Protein AF-0000000070428640 (afdb_homodimer)

Radius of gyration: 20.12 Å; Cα contacts (8 Å, |Δi|>4): 434; chains: 2; bounding box: 49×55×56 Å

Nearest PDB structures (foldseek):
  8t35-assembly1_A  TM=9.770E-01  e=2.103E-19  Homo sapiens
  5cx3-assembly1_A  TM=9.874E-01  e=1.686E-18  Homo sapiens
  5wrd-assembly6_B  TM=9.781E-01  e=1.580E-18  Mus musculus
  5xac-assembly1_D  TM=9.820E-01  e=2.659E-18  Homo sapiens
  5dcn-assembly1_A  TM=9.468E-01  e=3.681E-18  Homo sapiens

Organism: Crassostrea virginica (NCBI:txid6565)

InterPro domains:
  IPR004241 Autophagy protein Atg8 ubiquitin-like [PF02991] (15-120)
  IPR004241 Autophagy protein Atg8 ubiquitin-like [PTHR10969] (4-121)
  IPR029071 Ubiquitin-like domain superfamily [SSF54236] (3-120)

pLDDT: mean 84.6, std 20.29, range [25.53, 98.12]

Foldseek 3Di:
DPQPDAPPRVDDLVVLLVVLVVCCVVCVQWAWAFEFADSLADPFDTAPDGIDIHGQAAFLLVVVVVVCVRSVDDPPWDKFKDKVNHDGDDRRHRVNVVQVVRADPSRYTYIYMHTPVSVPQLQLPPPDPPPSPRD/DPQPDAPPRVDDLVVLLVVLVVCCVVCVQWAWAFEFADSLADPFDTAPDGIDIHGQAAFLLVVVVVVCVRSVDDPPWDKFKDKPSHDGDDRRHRVNVVQVVRADPSRYTYIYMHTPVSVPQCQQPPPDPPPSPRD

Secondary structure (DSSP, 8-state):
------HHHHS-HHHHHHHHHHHHHH-TTEEEEEEEE-TT--SSPPPS-SEEEEETTSBHHHHHHHHHHHHT--TT--EEEEETTTEE--TTSBHHHHHHHH--TTSPEEEEEEEGGGGT--------SS-----/------HHHHS-HHHHHHHHHHHHHH-TTEEEEEEEE-TT--SSPPPS-SEEEEETTSBHHHHHHHHHHHHT--TT--EEEEETTTEE--TTSBHHHHHHHH--TTSPEEEEEEEGGGGT--------SS-----

Sequence (270 aa):
MEMQKSFKERRSLTQRVKDVESIRSQHSDKIPVIIERYSGEKHLPMLDKTKFLVPDNVNMSELVKIIRRRLQLHPSQAFYLMVNNRSMVSNTTPIAEVYQQEKDEDGFLYIVYASQETFGGHHLCRGHQDGQICLMEMQKSFKERRSLTQRVKDVESIRSQHSDKIPVIIERYSGEKHLPMLDKTKFLVPDNVNMSELVKIIRRRLQLHPSQAFYLMVNNRSMVSNTTPIAEVYQQEKDEDGFLYIVYASQETFGGHHLCRGHQDGQICL

Structure (mmCIF, N/CA/C/O backbone):
data_AF-0000000070428640-model_v1
#
loop_
_entity.id
_entity.type
_entity.pdbx_description
1 polymer 'Microtubule-associated proteins 1A/1B light chain 3A-like'
#
loop_
_atom_site.group_PDB
_atom_site.id
_atom_site.type_symbol
_atom_site.label_atom_id
_atom_site.label_alt_id
_atom_site.label_comp_id
_atom_site.label_asym_id
_atom_site.label_entity_id
_atom_site.label_seq_id
_atom_site.pdbx_PDB_ins_code
_atom_site.Cartn_x
_atom_site.Cartn_y
_atom_site.Cartn_z
_atom_site.occupancy
_atom_site.B_iso_or_equiv
_atom_site.auth_seq_id
_atom_site.auth_comp_id
_atom_site.auth_asym_id
_atom_site.auth_atom_id
_atom_site.pdbx_PDB_model_num
ATOM 1 N N . MET A 1 1 ? 25.766 9.555 -2.172 1 34.84 1 MET A N 1
ATOM 2 C CA . MET A 1 1 ? 24.547 10.258 -1.808 1 34.84 1 MET A CA 1
ATOM 3 C C . MET A 1 1 ? 23.953 9.703 -0.511 1 34.84 1 MET A C 1
ATOM 5 O O . MET A 1 1 ? 23.672 8.508 -0.416 1 34.84 1 MET A O 1
ATOM 9 N N . GLU A 1 2 ? 24.297 10.109 0.576 1 45.66 2 GLU A N 1
ATOM 10 C CA . GLU A 1 2 ? 24.125 9.656 1.952 1 45.66 2 GLU A CA 1
ATOM 11 C C . GLU A 1 2 ? 22.672 9.297 2.234 1 45.66 2 GLU A C 1
ATOM 13 O O . GLU A 1 2 ? 21.766 10.023 1.839 1 45.66 2 GLU A O 1
ATOM 18 N N . MET A 1 3 ? 22.297 8.148 2.146 1 53.19 3 MET A N 1
ATOM 19 C CA . MET A 1 3 ? 20.953 7.645 2.43 1 53.19 3 MET A CA 1
ATOM 20 C C . MET A 1 3 ? 20.328 8.398 3.602 1 53.19 3 MET A C 1
ATOM 22 O O . MET A 1 3 ? 20.875 8.391 4.707 1 53.19 3 MET A O 1
ATOM 26 N N . GLN A 1 4 ? 19.734 9.562 3.389 1 67.44 4 GLN A N 1
ATOM 27 C CA . GLN A 1 4 ? 19.141 10.359 4.457 1 67.44 4 GLN A CA 1
ATOM 28 C C . GLN A 1 4 ? 18.344 9.484 5.426 1 67.44 4 GLN A C 1
ATOM 30 O O . GLN A 1 4 ? 17.531 8.656 5 1 67.44 4 GLN A O 1
ATOM 35 N N . LYS A 1 5 ? 18.969 9.273 6.531 1 81.25 5 LYS A N 1
ATOM 36 C CA . LYS A 1 5 ? 18.344 8.539 7.629 1 81.25 5 LYS A CA 1
ATOM 37 C C . LYS A 1 5 ? 16.891 8.961 7.824 1 81.25 5 LYS A C 1
ATOM 39 O O . LYS A 1 5 ? 16.562 10.133 7.664 1 81.25 5 LYS A O 1
ATOM 44 N N . SER A 1 6 ? 16.016 7.977 8.07 1 91 6 SER A N 1
ATOM 45 C CA . SER A 1 6 ? 14.609 8.258 8.352 1 91 6 SER A CA 1
ATOM 46 C C . SER A 1 6 ? 14.445 9.023 9.656 1 91 6 SER A C 1
ATOM 48 O O . SER A 1 6 ? 15.398 9.141 10.438 1 91 6 SER A O 1
ATOM 50 N N . PHE A 1 7 ? 13.375 9.641 9.891 1 93.12 7 PHE A N 1
ATOM 51 C CA . PHE A 1 7 ? 13.047 10.367 11.109 1 93.12 7 PHE A CA 1
ATOM 52 C C . PHE A 1 7 ? 13.211 9.477 12.336 1 93.12 7 PHE A C 1
ATOM 54 O O . PHE A 1 7 ? 13.797 9.898 13.336 1 93.12 7 PHE A O 1
ATOM 61 N N . LYS A 1 8 ? 12.766 8.258 12.195 1 92.81 8 LYS A N 1
ATOM 62 C CA . LYS A 1 8 ? 12.836 7.328 13.312 1 92.81 8 LYS A CA 1
ATOM 63 C C . LYS A 1 8 ? 14.281 6.957 13.625 1 92.81 8 LYS A C 1
ATOM 65 O O . LYS A 1 8 ? 14.617 6.66 14.773 1 92.81 8 LYS A O 1
ATOM 70 N N . GLU A 1 9 ? 15.031 6.961 12.664 1 90.56 9 GLU A N 1
ATOM 71 C CA . GLU A 1 9 ? 16.422 6.598 12.859 1 90.56 9 GLU A CA 1
ATOM 72 C C . GLU A 1 9 ? 17.219 7.754 13.469 1 90.56 9 GLU A C 1
ATOM 74 O O . GLU A 1 9 ? 18.234 7.535 14.141 1 90.56 9 GLU A O 1
ATOM 79 N N . ARG A 1 10 ? 16.812 8.961 13.328 1 91.75 10 ARG A N 1
ATOM 80 C CA . ARG A 1 10 ? 17.562 10.141 13.758 1 91.75 10 ARG A CA 1
ATOM 81 C C . ARG A 1 10 ? 17.203 10.508 15.195 1 91.75 10 ARG A C 1
ATOM 83 O O . ARG A 1 10 ? 17.922 11.281 15.836 1 91.75 10 ARG A O 1
ATOM 90 N N . ARG A 1 11 ? 16.109 10.062 15.633 1 93 11 ARG A N 1
ATOM 91 C CA . ARG A 1 11 ? 15.625 10.445 16.953 1 93 11 ARG A CA 1
ATOM 92 C C . ARG A 1 11 ? 15.242 9.227 17.781 1 93 11 ARG A C 1
ATOM 94 O O . ARG A 1 11 ? 14.672 8.266 17.25 1 93 11 ARG A O 1
ATOM 101 N N . SER A 1 12 ? 15.57 9.297 19.078 1 95.38 12 SER A N 1
ATOM 102 C CA . SER A 1 12 ? 15.188 8.203 19.953 1 95.38 12 SER A CA 1
ATOM 103 C C . SER A 1 12 ? 13.68 8.188 20.203 1 95.38 12 SER A C 1
ATOM 105 O O . SER A 1 12 ? 13.016 9.211 20.047 1 95.38 12 SER A O 1
ATOM 107 N N . LEU A 1 13 ? 13.195 7.055 20.609 1 96.38 13 LEU A N 1
ATOM 108 C CA . LEU A 1 13 ? 11.781 6.922 20.938 1 96.38 13 LEU A CA 1
ATOM 109 C C . LEU A 1 13 ? 11.367 7.934 22 1 96.38 13 LEU A C 1
ATOM 111 O O . LEU A 1 13 ? 10.312 8.562 21.891 1 96.38 13 LEU A O 1
ATOM 115 N N . THR A 1 14 ? 12.219 7.996 23.031 1 96.69 14 THR A N 1
ATOM 116 C CA . THR A 1 14 ? 11.922 8.906 24.141 1 96.69 14 THR A CA 1
ATOM 117 C C . THR A 1 14 ? 11.773 10.336 23.641 1 96.69 14 THR A C 1
ATOM 119 O O . THR A 1 14 ? 10.844 11.047 24.031 1 96.69 14 THR A O 1
ATOM 122 N N . GLN A 1 15 ? 12.648 10.758 22.812 1 96.75 15 GLN A N 1
ATOM 123 C CA . GLN A 1 15 ? 12.594 12.109 22.25 1 96.75 15 GLN A CA 1
ATOM 124 C C . GLN A 1 15 ? 11.336 12.297 21.406 1 96.75 15 GLN A C 1
ATOM 126 O O . GLN A 1 15 ? 10.695 13.352 21.484 1 96.75 15 GLN A O 1
ATOM 131 N N . ARG A 1 16 ? 11.023 11.336 20.656 1 97.5 16 ARG A N 1
ATOM 132 C CA . ARG A 1 16 ? 9.859 11.43 19.781 1 97.5 16 ARG A CA 1
ATOM 133 C C . ARG A 1 16 ? 8.57 11.516 20.594 1 97.5 16 ARG A C 1
ATOM 135 O O . ARG A 1 16 ? 7.672 12.297 20.266 1 97.5 16 ARG A O 1
ATOM 142 N N . VAL A 1 17 ? 8.508 10.797 21.625 1 97.62 17 VAL A N 1
ATOM 143 C CA . VAL A 1 17 ? 7.336 10.812 22.5 1 97.62 17 VAL A CA 1
ATOM 144 C C . VAL A 1 17 ? 7.184 12.188 23.125 1 97.62 17 VAL A C 1
ATOM 146 O O . VAL A 1 17 ? 6.082 12.742 23.172 1 97.62 17 VAL A O 1
ATOM 149 N N . LYS A 1 18 ? 8.273 12.672 23.594 1 96.81 18 LYS A N 1
ATOM 150 C CA . LYS A 1 18 ? 8.258 13.992 24.203 1 96.81 18 LYS A CA 1
ATOM 151 C C . LYS A 1 18 ? 7.809 15.062 23.219 1 96.81 18 LYS A C 1
ATOM 153 O O . LYS A 1 18 ? 7.039 15.961 23.562 1 96.81 18 LYS A O 1
ATOM 158 N N . ASP A 1 19 ? 8.281 14.969 22 1 96.06 19 ASP A N 1
ATOM 159 C CA . ASP A 1 19 ? 7.902 15.914 20.953 1 96.06 19 ASP A CA 1
ATOM 160 C C . ASP A 1 19 ? 6.391 15.898 20.719 1 96.06 19 ASP A C 1
ATOM 162 O O . ASP A 1 19 ? 5.762 16.953 20.641 1 96.06 19 ASP A O 1
ATOM 166 N N . VAL A 1 20 ? 5.82 14.766 20.688 1 97.19 20 VAL A N 1
ATOM 167 C CA . VAL A 1 20 ? 4.391 14.625 20.422 1 97.19 20 VAL A CA 1
ATOM 168 C C . VAL A 1 20 ? 3.592 15.195 21.594 1 97.19 20 VAL A C 1
ATOM 170 O O . VAL A 1 20 ? 2.582 15.875 21.391 1 97.19 20 VAL A O 1
ATOM 173 N N . GLU A 1 21 ? 4.039 14.852 22.766 1 96.56 21 GLU A N 1
ATOM 174 C CA . GLU A 1 21 ? 3.361 15.383 23.953 1 96.56 21 GLU A CA 1
ATOM 175 C C . GLU A 1 21 ? 3.318 16.906 23.922 1 96.56 21 GLU A C 1
ATOM 177 O O . GLU A 1 21 ? 2.279 17.5 24.203 1 96.56 21 GLU A O 1
ATOM 182 N N . SER A 1 22 ? 4.418 17.422 23.625 1 96.5 22 SER A N 1
ATOM 183 C CA . SER A 1 22 ? 4.504 18.875 23.547 1 96.5 22 SER A CA 1
ATOM 184 C C . SER A 1 22 ? 3.582 19.406 22.453 1 96.5 22 SER A C 1
ATOM 186 O O . SER A 1 22 ? 2.861 20.391 22.672 1 96.5 22 SER A O 1
ATOM 188 N N . ILE A 1 23 ? 3.568 18.812 21.312 1 96.12 23 ILE A N 1
ATOM 189 C CA . ILE A 1 23 ? 2.766 19.234 20.172 1 96.12 23 ILE A CA 1
ATOM 190 C C . ILE A 1 23 ? 1.282 19.141 20.516 1 96.12 23 ILE A C 1
ATOM 192 O O . ILE A 1 23 ? 0.529 20.094 20.312 1 96.12 23 ILE A O 1
ATOM 196 N N . ARG A 1 24 ? 0.919 18.078 21.109 1 94.5 24 ARG A N 1
ATOM 197 C CA . ARG A 1 24 ? -0.49 17.828 21.391 1 94.5 24 ARG A CA 1
ATOM 198 C C . ARG A 1 24 ? -0.986 18.766 22.5 1 94.5 24 ARG A C 1
ATOM 200 O O . ARG A 1 24 ? -2.16 19.141 22.516 1 94.5 24 ARG A O 1
ATOM 207 N N . SER A 1 25 ? -0.122 19.125 23.406 1 95.69 25 SER A N 1
ATOM 208 C CA . SER A 1 25 ? -0.483 20.062 24.453 1 95.69 25 SER A CA 1
ATOM 209 C C . SER A 1 25 ? -0.763 21.453 23.891 1 95.69 25 SER A C 1
ATOM 211 O O . SER A 1 25 ? -1.666 22.156 24.359 1 95.69 25 SER A O 1
ATOM 213 N N . GLN A 1 26 ? -0.062 21.828 22.891 1 96.19 26 GLN A N 1
ATOM 214 C CA . GLN A 1 26 ? -0.174 23.156 22.297 1 96.19 26 GLN A CA 1
ATOM 215 C C . GLN A 1 26 ? -1.21 23.188 21.188 1 96.19 26 GLN A C 1
ATOM 217 O O . GLN A 1 26 ? -1.862 24.203 20.953 1 96.19 26 GLN A O 1
ATOM 222 N N . HIS A 1 27 ? -1.355 22.094 20.438 1 95.69 27 HIS A N 1
ATOM 223 C CA . HIS A 1 27 ? -2.227 21.984 19.281 1 95.69 27 HIS A CA 1
ATOM 224 C C . HIS A 1 27 ? -3.092 20.734 19.344 1 95.69 27 HIS A C 1
ATOM 226 O O . HIS A 1 27 ? -2.969 19.844 18.5 1 95.69 27 HIS A O 1
ATOM 232 N N . SER A 1 28 ? -4.062 20.797 20.234 1 92.88 28 SER A N 1
ATOM 233 C CA . SER A 1 28 ? -4.871 19.609 20.516 1 92.88 28 SER A CA 1
ATOM 234 C C . SER A 1 28 ? -5.773 19.266 19.344 1 92.88 28 SER A C 1
ATOM 236 O O . SER A 1 28 ? -6.281 18.156 19.234 1 92.88 28 SER A O 1
ATOM 238 N N . ASP A 1 29 ? -5.922 20.234 18.469 1 96 29 ASP A N 1
ATOM 239 C CA . ASP A 1 29 ? -6.793 20.031 17.328 1 96 29 ASP A CA 1
ATOM 240 C C . ASP A 1 29 ? -5.996 19.594 16.094 1 96 29 ASP A C 1
ATOM 242 O O . ASP A 1 29 ? -6.547 19.469 15 1 96 29 ASP A O 1
ATOM 246 N N . LYS A 1 30 ? -4.711 19.344 16.312 1 96.5 30 LYS A N 1
ATOM 247 C CA . LYS A 1 30 ? -3.865 18.984 15.18 1 96.5 30 LYS A CA 1
ATOM 248 C C . LYS A 1 30 ? -3.201 17.641 15.398 1 96.5 30 LYS A C 1
ATOM 250 O O . LYS A 1 30 ? -2.908 17.25 16.531 1 96.5 30 LYS A O 1
ATOM 255 N N . ILE A 1 31 ? -2.932 16.922 14.344 1 96.81 31 ILE A N 1
ATOM 256 C CA . ILE A 1 31 ? -2.271 15.625 14.344 1 96.81 31 ILE A CA 1
ATOM 257 C C . ILE A 1 31 ? -0.836 15.773 13.844 1 96.81 31 ILE A C 1
ATOM 259 O O . ILE A 1 31 ? -0.598 16.359 12.789 1 96.81 31 ILE A O 1
ATOM 263 N N . PRO A 1 32 ? 0.074 15.312 14.672 1 97.69 32 PRO A N 1
ATOM 264 C CA . PRO A 1 32 ? 1.462 15.32 14.203 1 97.69 32 PRO A CA 1
ATOM 265 C C . PRO A 1 32 ? 1.746 14.227 13.18 1 97.69 32 PRO A C 1
ATOM 267 O O . PRO A 1 32 ? 1.548 13.039 13.469 1 97.69 32 PRO A O 1
ATOM 270 N N . VAL A 1 33 ? 2.26 14.625 12.039 1 97.5 33 VAL A N 1
ATOM 271 C CA . VAL A 1 33 ? 2.488 13.695 10.938 1 97.5 33 VAL A CA 1
ATOM 272 C C . VAL A 1 33 ? 3.932 13.805 10.453 1 97.5 33 VAL A C 1
ATOM 274 O O . VAL A 1 33 ? 4.449 14.914 10.273 1 97.5 33 VAL A O 1
ATOM 277 N N . ILE A 1 34 ? 4.551 12.672 10.344 1 97.25 34 ILE A N 1
ATOM 278 C CA . ILE A 1 34 ? 5.859 12.602 9.703 1 97.25 34 ILE A CA 1
ATOM 279 C C . ILE A 1 34 ? 5.703 12.133 8.266 1 97.25 34 ILE A C 1
ATOM 281 O O . ILE A 1 34 ? 5.152 11.055 8.008 1 97.25 34 ILE A O 1
ATOM 285 N N . ILE A 1 35 ? 6.156 12.922 7.34 1 96.69 35 ILE A N 1
ATOM 286 C CA . ILE A 1 35 ? 6.066 12.586 5.926 1 96.69 35 ILE A CA 1
ATOM 287 C C . ILE A 1 35 ? 7.469 12.438 5.34 1 96.69 35 ILE A C 1
ATOM 289 O O . ILE A 1 35 ? 8.273 13.375 5.398 1 96.69 35 ILE A O 1
ATOM 293 N N . GLU A 1 36 ? 7.727 11.305 4.758 1 95.88 36 GLU A N 1
ATOM 294 C CA . GLU A 1 36 ? 9.031 11.031 4.172 1 95.88 36 GLU A CA 1
ATOM 295 C C . GLU A 1 36 ? 8.898 10.398 2.791 1 95.88 36 GLU A C 1
ATOM 297 O O . GLU A 1 36 ? 7.836 9.875 2.445 1 95.88 36 GLU A O 1
ATOM 302 N N . ARG A 1 37 ? 9.93 10.57 2.035 1 94.94 37 ARG A N 1
ATOM 303 C CA . ARG A 1 37 ? 9.992 9.914 0.731 1 94.94 37 ARG A CA 1
ATOM 304 C C . ARG A 1 37 ? 10.305 8.43 0.877 1 94.94 37 ARG A C 1
ATOM 306 O O . ARG A 1 37 ? 11.18 8.047 1.657 1 94.94 37 ARG A O 1
ATOM 313 N N . TYR A 1 38 ? 9.594 7.652 0.146 1 92.75 38 TYR A N 1
ATOM 314 C CA . TYR A 1 38 ? 9.891 6.223 0.132 1 92.75 38 TYR A CA 1
ATOM 315 C C . TYR A 1 38 ? 11.352 5.969 -0.216 1 92.75 38 TYR A C 1
ATOM 317 O O . TYR A 1 38 ? 11.898 6.605 -1.118 1 92.75 38 TYR A O 1
ATOM 325 N N . SER A 1 39 ? 12.039 5.074 0.565 1 89.56 39 SER A N 1
ATOM 326 C CA . SER A 1 39 ? 13.469 4.832 0.403 1 89.56 39 SER A CA 1
ATOM 327 C C . SER A 1 39 ? 13.805 4.434 -1.031 1 89.56 39 SER A C 1
ATOM 329 O O . SER A 1 39 ? 14.852 4.82 -1.562 1 89.56 39 SER A O 1
ATOM 331 N N . GLY A 1 40 ? 12.984 3.822 -1.826 1 85.81 40 GLY A N 1
ATOM 332 C CA . GLY A 1 40 ? 13.234 3.375 -3.188 1 85.81 40 GLY A CA 1
ATOM 333 C C . GLY A 1 40 ? 12.672 4.316 -4.238 1 85.81 40 GLY A C 1
ATOM 334 O O . GLY A 1 40 ? 12.727 4.023 -5.434 1 85.81 40 GLY A O 1
ATOM 335 N N . GLU A 1 41 ? 12.281 5.488 -3.803 1 90.25 41 GLU A N 1
ATOM 336 C CA . GLU A 1 41 ? 11.688 6.461 -4.715 1 90.25 41 GLU A CA 1
ATOM 337 C C . GLU A 1 41 ? 12.758 7.316 -5.383 1 90.25 41 GLU A C 1
ATOM 339 O O . GLU A 1 41 ? 13.617 7.887 -4.707 1 90.25 41 GLU A O 1
ATOM 344 N N . LYS A 1 42 ? 12.664 7.43 -6.762 1 88 42 LYS A N 1
ATOM 345 C CA . LYS A 1 42 ? 13.703 8.141 -7.492 1 88 42 LYS A CA 1
ATOM 346 C C . LYS A 1 42 ? 13.117 9.258 -8.352 1 88 42 LYS A C 1
ATOM 348 O O . LYS A 1 42 ? 13.844 10.117 -8.852 1 88 42 LYS A O 1
ATOM 353 N N . HIS A 1 43 ? 11.883 9.336 -8.484 1 87.5 43 HIS A N 1
ATOM 354 C CA . HIS A 1 43 ? 11.266 10.219 -9.469 1 87.5 43 HIS A CA 1
ATOM 355 C C . HIS A 1 43 ? 10.695 11.469 -8.805 1 87.5 43 HIS A C 1
ATOM 357 O O . HIS A 1 43 ? 10.617 12.531 -9.438 1 87.5 43 HIS A O 1
ATOM 363 N N . LEU A 1 44 ? 10.336 11.383 -7.562 1 91.81 44 LEU A N 1
ATOM 364 C CA . LEU A 1 44 ? 9.758 12.523 -6.863 1 91.81 44 LEU A CA 1
ATOM 365 C C . LEU A 1 44 ? 10.82 13.242 -6.039 1 91.81 44 LEU A C 1
ATOM 367 O O . LEU A 1 44 ? 11.719 12.609 -5.48 1 91.81 44 LEU A O 1
ATOM 371 N N . PRO A 1 45 ? 10.672 14.523 -5.965 1 93.38 45 PRO A N 1
ATOM 372 C CA . PRO A 1 45 ? 11.609 15.281 -5.133 1 93.38 45 PRO A CA 1
ATOM 373 C C . PRO A 1 45 ? 11.398 15.031 -3.641 1 93.38 45 PRO A C 1
ATOM 375 O O . PRO A 1 45 ? 10.438 14.383 -3.248 1 93.38 45 PRO A O 1
ATOM 378 N N . MET A 1 46 ? 12.344 15.523 -2.883 1 93.69 46 MET A N 1
ATOM 379 C CA . MET A 1 46 ? 12.242 15.453 -1.428 1 93.69 46 MET A CA 1
ATOM 380 C C . MET A 1 46 ? 11.508 16.672 -0.882 1 93.69 46 MET A C 1
ATOM 382 O O . MET A 1 46 ? 11.625 17.781 -1.428 1 93.69 46 MET A O 1
ATOM 386 N N . LEU A 1 47 ? 10.797 16.5 0.115 1 94.38 47 LEU A N 1
ATOM 387 C CA . LEU A 1 47 ? 10.172 17.609 0.814 1 94.38 47 LEU A CA 1
ATOM 388 C C . LEU A 1 47 ? 11.211 18.391 1.621 1 94.38 47 LEU A C 1
ATOM 390 O O . LEU A 1 47 ? 12.227 17.828 2.041 1 94.38 47 LEU A O 1
ATOM 394 N N . ASP A 1 48 ? 10.961 19.656 1.852 1 91.81 48 ASP A N 1
ATOM 395 C CA . ASP A 1 48 ? 11.875 20.5 2.607 1 91.81 48 ASP A CA 1
ATOM 396 C C . ASP A 1 48 ? 11.773 20.219 4.105 1 91.81 48 ASP A C 1
ATOM 398 O O . ASP A 1 48 ? 12.688 20.547 4.863 1 91.81 48 ASP A O 1
ATOM 402 N N . LYS A 1 49 ? 10.688 19.703 4.48 1 93.62 49 LYS A N 1
ATOM 403 C CA . LYS A 1 49 ? 10.484 19.344 5.879 1 93.62 49 LYS A CA 1
ATOM 404 C C . LYS A 1 49 ? 9.82 17.969 6 1 93.62 49 LYS A C 1
ATOM 406 O O . LYS A 1 49 ? 9.203 17.484 5.051 1 93.62 49 LYS A O 1
ATOM 411 N N . THR A 1 50 ? 9.961 17.406 7.203 1 94.25 50 THR A N 1
ATOM 412 C CA . THR A 1 50 ? 9.43 16.062 7.418 1 94.25 50 THR A CA 1
ATOM 413 C C . THR A 1 50 ? 8.258 16.094 8.398 1 94.25 50 THR A C 1
ATOM 415 O O . THR A 1 50 ? 7.406 15.211 8.383 1 94.25 50 THR A O 1
ATOM 418 N N . LYS A 1 51 ? 8.273 17.156 9.188 1 95.44 51 LYS A N 1
ATOM 419 C CA . LYS A 1 51 ? 7.254 17.234 10.234 1 95.44 51 LYS A CA 1
ATOM 420 C C . LYS A 1 51 ? 6.125 18.188 9.82 1 95.44 51 LYS A C 1
ATOM 422 O O . LYS A 1 51 ? 6.375 19.312 9.414 1 95.44 51 LYS A O 1
ATOM 427 N N . PHE A 1 52 ? 4.871 17.656 9.969 1 95.88 52 PHE A N 1
ATOM 428 C CA . PHE A 1 52 ? 3.693 18.438 9.625 1 95.88 52 PHE A CA 1
ATOM 429 C C . PHE A 1 52 ? 2.639 18.344 10.719 1 95.88 52 PHE A C 1
ATOM 431 O O . PHE A 1 52 ? 2.555 17.344 11.43 1 95.88 52 PHE A O 1
ATOM 438 N N . LEU A 1 53 ? 1.936 19.391 10.844 1 96.38 53 LEU A N 1
ATOM 439 C CA . LEU A 1 53 ? 0.737 19.422 11.672 1 96.38 53 LEU A CA 1
ATOM 440 C C . LEU A 1 53 ? -0.515 19.578 10.812 1 96.38 53 LEU A C 1
ATOM 442 O O . LEU A 1 53 ? -0.619 20.516 10.023 1 96.38 53 LEU A O 1
ATOM 446 N N . VAL A 1 54 ? -1.366 18.594 10.977 1 96.5 54 VAL A N 1
ATOM 447 C CA . VAL A 1 54 ? -2.572 18.594 10.156 1 96.5 54 VAL A CA 1
ATOM 448 C C . VAL A 1 54 ? -3.807 18.672 11.047 1 96.5 54 VAL A C 1
ATOM 450 O O . VAL A 1 54 ? -3.906 17.953 12.047 1 96.5 54 VAL A O 1
ATOM 453 N N . PRO A 1 55 ? -4.734 19.547 10.617 1 96.81 55 PRO A N 1
ATOM 454 C CA . PRO A 1 55 ? -5.973 19.578 11.398 1 96.81 55 PRO A CA 1
ATOM 455 C C . PRO A 1 55 ? -6.656 18.219 11.469 1 96.81 55 PRO A C 1
ATOM 457 O O . PRO A 1 55 ? -6.668 17.484 10.484 1 96.81 55 PRO A O 1
ATOM 460 N N . ASP A 1 56 ? -7.242 17.938 12.633 1 96 56 ASP A N 1
ATOM 461 C CA . ASP A 1 56 ? -7.793 16.609 12.844 1 96 56 ASP A CA 1
ATOM 462 C C . ASP A 1 56 ? -9.211 16.516 12.289 1 96 56 ASP A C 1
ATOM 464 O O . ASP A 1 56 ? -9.836 15.453 12.352 1 96 56 ASP A O 1
ATOM 468 N N . ASN A 1 57 ? -9.75 17.562 11.688 1 96.56 57 ASN A N 1
ATOM 469 C CA . ASN A 1 57 ? -11.117 17.562 11.18 1 96.56 57 ASN A CA 1
ATOM 470 C C . ASN A 1 57 ? -11.148 17.531 9.648 1 96.56 57 ASN A C 1
ATOM 472 O O . ASN A 1 57 ? -12.164 17.891 9.039 1 96.56 57 ASN A O 1
ATOM 476 N N . VAL A 1 58 ? -10.094 17.094 8.977 1 96.44 58 VAL A N 1
ATOM 477 C CA . VAL A 1 58 ? -10 17.047 7.52 1 96.44 58 VAL A CA 1
ATOM 478 C C . VAL A 1 58 ? -9.859 15.609 7.051 1 96.44 58 VAL A C 1
ATOM 480 O O . VAL A 1 58 ? -9.664 14.703 7.863 1 96.44 58 VAL A O 1
ATOM 483 N N . ASN A 1 59 ? -10.016 15.375 5.754 1 95.94 59 ASN A N 1
ATOM 484 C CA . ASN A 1 59 ? -9.766 14.078 5.141 1 95.94 59 ASN A CA 1
ATOM 485 C C . ASN A 1 59 ? -8.32 13.953 4.668 1 95.94 59 ASN A C 1
ATOM 487 O O . ASN A 1 59 ? -7.594 14.938 4.617 1 95.94 59 ASN A O 1
ATOM 491 N N . MET A 1 60 ? -8.016 12.734 4.348 1 94.94 60 MET A N 1
ATOM 492 C CA . MET A 1 60 ? -6.691 12.461 3.795 1 94.94 60 MET A CA 1
ATOM 493 C C . MET A 1 60 ? -6.441 13.289 2.541 1 94.94 60 MET A C 1
ATOM 495 O O . MET A 1 60 ? -5.293 13.594 2.207 1 94.94 60 MET A O 1
ATOM 499 N N . SER A 1 61 ? -7.461 13.727 1.911 1 92.31 61 SER A N 1
ATOM 500 C CA . SER A 1 61 ? -7.336 14.508 0.684 1 92.31 61 SER A CA 1
ATOM 501 C C . SER A 1 61 ? -6.617 15.828 0.938 1 92.31 61 SER A C 1
ATOM 503 O O . SER A 1 61 ? -5.918 16.344 0.059 1 92.31 61 SER A O 1
ATOM 505 N N . GLU A 1 62 ? -6.797 16.266 2.139 1 93 62 GLU A N 1
ATOM 506 C CA . GLU A 1 62 ? -6.109 17.516 2.49 1 93 62 GLU A CA 1
ATOM 507 C C . GLU A 1 62 ? -4.598 17.297 2.572 1 93 62 GLU A C 1
ATOM 509 O O . GLU A 1 62 ? -3.822 18.141 2.119 1 93 62 GLU A O 1
ATOM 514 N N . LEU A 1 63 ? -4.234 16.203 3.141 1 93.44 63 LEU A N 1
ATOM 515 C CA . LEU A 1 63 ? -2.816 15.883 3.211 1 93.44 63 LEU A CA 1
ATOM 516 C C . LEU A 1 63 ? -2.229 15.703 1.814 1 93.44 63 LEU A C 1
ATOM 518 O O . LEU A 1 63 ? -1.12 16.156 1.538 1 93.44 63 LEU A O 1
ATOM 522 N N . VAL A 1 64 ? -2.949 15.086 0.999 1 92.38 64 VAL A N 1
ATOM 523 C CA . VAL A 1 64 ? -2.537 14.891 -0.388 1 92.38 64 VAL A CA 1
ATOM 524 C C . VAL A 1 64 ? -2.289 16.25 -1.045 1 92.38 64 VAL A C 1
ATOM 526 O O . VAL A 1 64 ? -1.274 16.438 -1.717 1 92.38 64 VAL A O 1
ATOM 529 N N . LYS A 1 65 ? -3.18 17.188 -0.834 1 91.31 65 LYS A N 1
ATOM 530 C CA . LYS A 1 65 ? -3.045 18.531 -1.39 1 91.31 65 LYS A CA 1
ATOM 531 C C . LYS A 1 65 ? -1.775 19.219 -0.883 1 91.31 65 LYS A C 1
ATOM 533 O O . LYS A 1 65 ? -1.04 19.828 -1.66 1 91.31 65 LYS A O 1
ATOM 538 N N . ILE A 1 66 ? -1.562 19.094 0.365 1 91.88 66 ILE A N 1
ATOM 539 C CA . ILE A 1 66 ? -0.393 19.703 0.993 1 91.88 66 ILE A CA 1
ATOM 540 C C . ILE A 1 66 ? 0.881 19.141 0.373 1 91.88 66 ILE A C 1
ATOM 542 O O . ILE A 1 66 ? 1.775 19.891 -0.025 1 91.88 66 ILE A O 1
ATOM 546 N N . ILE A 1 67 ? 0.956 17.875 0.265 1 93.69 67 ILE A N 1
ATOM 547 C CA . ILE A 1 67 ? 2.152 17.203 -0.243 1 93.69 67 ILE A CA 1
ATOM 548 C C . ILE A 1 67 ? 2.334 17.531 -1.724 1 93.69 67 ILE A C 1
ATOM 550 O O . ILE A 1 67 ? 3.441 17.844 -2.166 1 93.69 67 ILE A O 1
ATOM 554 N N . ARG A 1 68 ? 1.297 17.469 -2.398 1 91.06 68 ARG A N 1
ATOM 555 C CA . ARG A 1 68 ? 1.366 17.781 -3.824 1 91.06 68 ARG A CA 1
ATOM 556 C C . ARG A 1 68 ? 1.879 19.188 -4.059 1 91.06 68 ARG A C 1
ATOM 558 O O . ARG A 1 68 ? 2.723 19.422 -4.93 1 91.06 68 ARG A O 1
ATOM 565 N N . ARG A 1 69 ? 1.331 20.109 -3.32 1 91.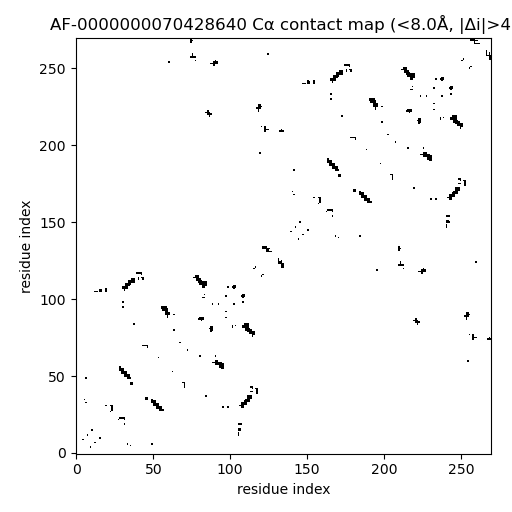12 69 ARG A N 1
ATOM 566 C CA . ARG A 1 69 ? 1.741 21.5 -3.439 1 91.12 69 ARG A CA 1
ATOM 567 C C . ARG A 1 69 ? 3.217 21.672 -3.092 1 91.12 69 ARG A C 1
ATOM 569 O O . ARG A 1 69 ? 3.959 22.328 -3.82 1 91.12 69 ARG A O 1
ATOM 576 N N . ARG A 1 70 ? 3.617 21.062 -2.137 1 92 70 ARG A N 1
ATOM 577 C CA . ARG A 1 70 ? 5 21.188 -1.688 1 92 70 ARG A CA 1
ATOM 578 C C . ARG A 1 70 ? 5.961 20.547 -2.682 1 92 70 ARG A C 1
ATOM 580 O O . ARG A 1 70 ? 7.078 21.031 -2.873 1 92 70 ARG A O 1
ATOM 587 N N . LEU A 1 71 ? 5.535 19.5 -3.266 1 93.31 71 LEU A N 1
ATOM 588 C CA . LEU A 1 71 ? 6.355 18.781 -4.238 1 93.31 71 LEU A CA 1
ATOM 589 C C . LEU A 1 71 ? 6.293 19.469 -5.602 1 93.31 71 LEU A C 1
ATOM 591 O O . LEU A 1 71 ? 7.07 19.125 -6.5 1 93.31 71 LEU A O 1
ATOM 595 N N . GLN A 1 72 ? 5.375 20.344 -5.715 1 91.75 72 GLN A N 1
ATOM 596 C CA . GLN A 1 72 ? 5.199 21.047 -6.98 1 91.75 72 GLN A CA 1
ATOM 597 C C . GLN A 1 72 ? 5.004 20.062 -8.133 1 91.75 72 GLN A C 1
ATOM 599 O O . GLN A 1 72 ? 5.691 20.141 -9.148 1 91.75 72 GLN A O 1
ATOM 604 N N . LEU A 1 73 ? 4.145 19.172 -7.941 1 86.19 73 LEU A N 1
ATOM 605 C CA . LEU A 1 73 ? 3.934 18.109 -8.922 1 86.19 73 LEU A CA 1
ATOM 606 C C . LEU A 1 73 ? 3.023 18.594 -10.047 1 86.19 73 LEU A C 1
ATOM 608 O O . LEU A 1 73 ? 2.068 19.328 -9.812 1 86.19 73 LEU A O 1
ATOM 612 N N . HIS A 1 74 ? 3.387 18.094 -11.172 1 83.5 74 HIS A N 1
ATOM 613 C CA . HIS A 1 74 ? 2.473 18.266 -12.289 1 83.5 74 HIS A CA 1
ATOM 614 C C . HIS A 1 74 ? 1.187 17.469 -12.086 1 83.5 74 HIS A C 1
ATOM 616 O O . HIS A 1 74 ? 1.208 16.391 -11.484 1 83.5 74 HIS A O 1
ATOM 622 N N . PRO A 1 75 ? 0.114 18.031 -12.641 1 77.31 75 PRO A N 1
ATOM 623 C CA . PRO A 1 75 ? -1.167 17.344 -12.469 1 77.31 75 PRO A CA 1
ATOM 624 C C . PRO A 1 75 ? -1.14 15.906 -12.992 1 77.31 75 PRO A C 1
ATOM 626 O O . PRO A 1 75 ? -1.884 15.055 -12.508 1 77.31 75 PRO A O 1
ATOM 629 N N . SER A 1 76 ? -0.25 15.578 -13.891 1 72.5 76 SER A N 1
ATOM 630 C CA . SER A 1 76 ? -0.199 14.25 -14.484 1 72.5 76 SER A CA 1
ATOM 631 C C . SER A 1 76 ? 0.647 13.297 -13.648 1 72.5 76 SER A C 1
ATOM 633 O O . SER A 1 76 ? 0.637 12.086 -13.867 1 72.5 76 SER A O 1
ATOM 635 N N . GLN A 1 77 ? 1.346 13.859 -12.742 1 77.19 77 GLN A N 1
ATOM 636 C CA . GLN A 1 77 ? 2.182 13.016 -11.898 1 77.19 77 GLN A CA 1
ATOM 637 C C . GLN A 1 77 ? 1.373 12.406 -10.758 1 77.19 77 GLN A C 1
ATOM 639 O O . GLN A 1 77 ? 0.678 13.125 -10.031 1 77.19 77 GLN A O 1
ATOM 644 N N . ALA A 1 78 ? 1.465 11.094 -10.734 1 76.81 78 ALA A N 1
ATOM 645 C CA . ALA A 1 78 ? 0.754 10.367 -9.68 1 76.81 78 ALA A CA 1
ATOM 646 C C . ALA A 1 78 ? 1.712 9.914 -8.586 1 76.81 78 ALA A C 1
ATOM 648 O O . ALA A 1 78 ? 2.854 9.539 -8.867 1 76.81 78 ALA A O 1
ATOM 649 N N . PHE A 1 79 ? 1.229 10.031 -7.387 1 86.25 79 PHE A N 1
ATOM 650 C CA . PHE A 1 79 ? 2.004 9.508 -6.27 1 86.25 79 PHE A CA 1
ATOM 651 C C . PHE A 1 79 ? 1.095 8.82 -5.258 1 86.25 79 PHE A C 1
ATOM 653 O O . PHE A 1 79 ? -0.128 8.969 -5.312 1 86.25 79 PHE A O 1
ATOM 660 N N . TYR A 1 80 ? 1.739 8.133 -4.363 1 85.69 80 TYR A N 1
ATOM 661 C CA . TYR A 1 80 ? 1.045 7.34 -3.354 1 85.69 80 TYR A CA 1
ATOM 662 C C . TYR A 1 80 ? 1.497 7.73 -1.951 1 85.69 80 TYR A C 1
ATOM 664 O O . TYR A 1 80 ? 2.648 8.125 -1.75 1 85.69 80 TYR A O 1
ATOM 672 N N . LEU A 1 81 ? 0.438 7.582 -1.141 1 91 81 LEU A N 1
ATOM 673 C CA . LEU A 1 81 ? 0.748 7.699 0.28 1 91 81 LEU A CA 1
ATOM 674 C C . LEU A 1 81 ? 0.585 6.355 0.983 1 91 81 LEU A C 1
ATOM 676 O O . LEU A 1 81 ? -0.42 5.668 0.792 1 91 81 LEU A O 1
ATOM 680 N N . MET A 1 82 ? 1.609 5.98 1.705 1 92.94 82 MET A N 1
ATOM 681 C CA . MET A 1 82 ? 1.562 4.766 2.51 1 92.94 82 MET A CA 1
ATOM 682 C C . MET A 1 82 ? 1.675 5.09 3.996 1 92.94 82 MET A C 1
ATOM 684 O O . MET A 1 82 ? 2.643 5.719 4.426 1 92.94 82 MET A O 1
ATOM 688 N N . VAL A 1 83 ? 0.704 4.582 4.707 1 94.81 83 VAL A N 1
ATOM 689 C CA . VAL A 1 83 ? 0.719 4.781 6.152 1 94.81 83 VAL A CA 1
ATOM 690 C C . VAL A 1 83 ? 1.602 3.727 6.812 1 94.81 83 VAL A C 1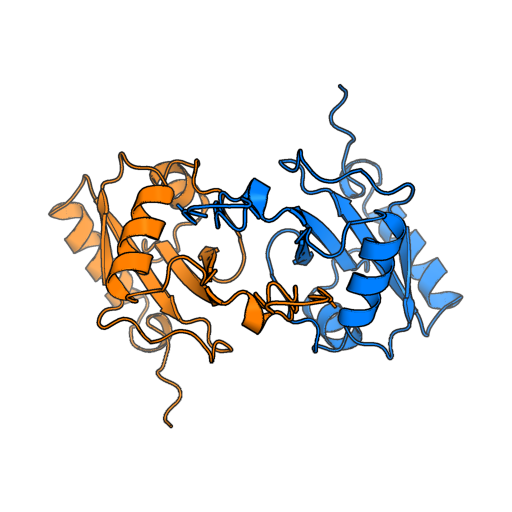
ATOM 692 O O . VAL A 1 83 ? 1.455 2.531 6.547 1 94.81 83 VAL A O 1
ATOM 695 N N . ASN A 1 84 ? 2.553 4.16 7.66 1 91.81 84 ASN A N 1
ATOM 696 C CA . ASN A 1 84 ? 3.512 3.287 8.328 1 91.81 84 ASN A CA 1
ATOM 697 C C . ASN A 1 84 ? 4.277 2.424 7.332 1 91.81 84 ASN A C 1
ATOM 699 O O . ASN A 1 84 ? 4.559 1.254 7.605 1 91.81 84 ASN A O 1
ATOM 703 N N . ASN A 1 85 ? 4.48 2.883 6.207 1 87.62 85 ASN A N 1
ATOM 704 C CA . ASN A 1 85 ? 5.23 2.219 5.145 1 87.62 85 ASN A CA 1
ATOM 705 C C . ASN A 1 85 ? 4.523 0.952 4.668 1 87.62 85 ASN A C 1
ATOM 707 O O . ASN A 1 85 ? 5.16 0.053 4.113 1 87.62 85 ASN A O 1
ATOM 711 N N . ARG A 1 86 ? 3.254 0.811 4.934 1 85.56 86 ARG A N 1
ATOM 712 C CA . ARG A 1 86 ? 2.617 -0.473 4.66 1 85.56 86 ARG A CA 1
ATOM 713 C C . ARG A 1 86 ? 1.228 -0.28 4.062 1 85.56 86 ARG A C 1
ATOM 715 O O . ARG A 1 86 ? 0.908 -0.861 3.023 1 85.56 86 ARG A O 1
ATOM 722 N N . SER A 1 87 ? 0.456 0.591 4.559 1 88.06 87 SER A N 1
ATOM 723 C CA . SER A 1 87 ? -0.973 0.621 4.266 1 88.06 87 SER A CA 1
ATOM 724 C C . SER A 1 87 ? -1.336 1.824 3.404 1 88.06 87 SER A C 1
ATOM 726 O O . SER A 1 87 ? -0.895 2.943 3.672 1 88.06 87 SER A O 1
ATOM 728 N N . MET A 1 88 ? -2.088 1.413 2.414 1 87.69 88 MET A N 1
ATOM 729 C CA . MET A 1 88 ? -2.695 2.504 1.656 1 87.69 88 MET A CA 1
ATOM 730 C C . MET A 1 88 ? -4.039 2.904 2.26 1 87.69 88 MET A C 1
ATOM 732 O O . MET A 1 88 ? -4.715 2.082 2.877 1 87.69 88 MET A O 1
ATOM 736 N N . VAL A 1 89 ? -4.32 4.215 2.092 1 88.62 89 VAL A N 1
ATOM 737 C CA . VAL A 1 89 ? -5.578 4.711 2.637 1 88.62 89 VAL A CA 1
ATOM 738 C C . VAL A 1 89 ? -6.277 5.594 1.604 1 88.62 89 VAL A C 1
ATOM 740 O O . VAL A 1 89 ? -5.621 6.332 0.864 1 88.62 89 VAL A O 1
ATOM 743 N N . SER A 1 90 ? -7.574 5.492 1.646 1 89.38 90 SER A N 1
ATOM 744 C CA . SER A 1 90 ? -8.367 6.309 0.732 1 89.38 90 SER A CA 1
ATOM 745 C C . SER A 1 90 ? -8.258 7.789 1.081 1 89.38 90 SER A C 1
ATOM 747 O O . SER A 1 90 ? -8.172 8.148 2.256 1 89.38 90 SER A O 1
ATOM 749 N N . ASN A 1 91 ? -8.43 8.648 0.027 1 89.81 91 ASN A N 1
ATOM 750 C CA . ASN A 1 91 ? -8.398 10.094 0.224 1 89.81 91 ASN A CA 1
ATOM 751 C C . ASN A 1 91 ? -9.648 10.594 0.94 1 89.81 91 ASN A C 1
ATOM 753 O O . ASN A 1 91 ? -9.672 11.703 1.465 1 89.81 91 ASN A O 1
ATOM 757 N N . THR A 1 92 ? -10.68 9.734 0.938 1 89.69 92 THR A N 1
ATOM 758 C CA . THR A 1 92 ? -11.938 10.156 1.531 1 89.69 92 THR A CA 1
ATOM 759 C C . THR A 1 92 ? -11.992 9.781 3.01 1 89.69 92 THR A C 1
ATOM 761 O O . THR A 1 92 ? -12.945 10.133 3.711 1 89.69 92 THR A O 1
ATOM 764 N N . THR A 1 93 ? -11.031 9.141 3.455 1 93.12 93 THR A N 1
ATOM 765 C CA . THR A 1 93 ? -10.992 8.742 4.859 1 93.12 93 THR A CA 1
ATOM 766 C C . THR A 1 93 ? -10.562 9.914 5.738 1 93.12 93 THR A C 1
ATOM 768 O O . THR A 1 93 ? -9.586 10.602 5.438 1 93.12 93 THR A O 1
ATOM 771 N N . PRO A 1 94 ? -11.336 10.125 6.816 1 96.94 94 PRO A N 1
ATOM 772 C CA . PRO A 1 94 ? -10.883 11.141 7.766 1 96.94 94 PRO A CA 1
ATOM 773 C C . PRO A 1 94 ? -9.5 10.836 8.344 1 96.94 94 PRO A C 1
ATOM 775 O O . PRO A 1 94 ? -9.234 9.703 8.75 1 96.94 94 PRO A O 1
ATOM 778 N N . ILE A 1 95 ? -8.711 11.859 8.453 1 96.81 95 ILE A N 1
ATOM 779 C CA . ILE A 1 95 ? -7.34 11.656 8.914 1 96.81 95 ILE A CA 1
ATOM 780 C C . ILE A 1 95 ? -7.352 11.242 10.391 1 96.81 95 ILE A C 1
ATOM 782 O O . ILE A 1 95 ? -6.492 10.477 10.828 1 96.81 95 ILE A O 1
ATOM 786 N N . ALA A 1 96 ? -8.32 11.711 11.0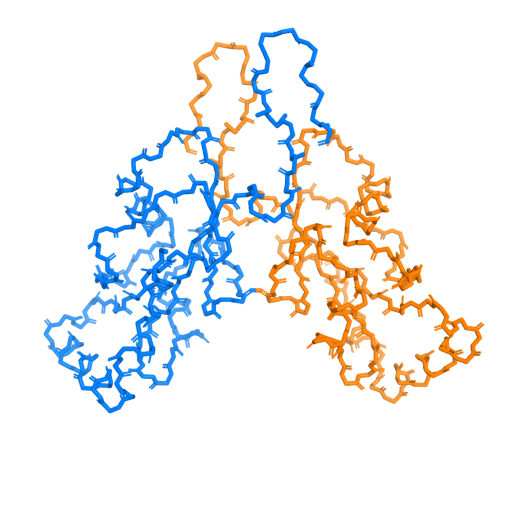78 1 97.44 96 ALA A N 1
ATOM 787 C CA . ALA A 1 96 ? -8.453 11.352 12.492 1 97.44 96 ALA A CA 1
ATOM 788 C C . ALA A 1 96 ? -8.641 9.844 12.648 1 97.44 96 ALA A C 1
ATOM 790 O O . ALA A 1 96 ? -8.094 9.234 13.57 1 97.44 96 ALA A O 1
ATOM 791 N N . GLU A 1 97 ? -9.367 9.297 11.781 1 97.31 97 GLU A N 1
ATOM 792 C CA . GLU A 1 97 ? -9.578 7.852 11.797 1 97.31 97 GLU A CA 1
ATOM 793 C C . GLU A 1 97 ? -8.289 7.102 11.484 1 97.31 97 GLU A C 1
ATOM 795 O O . GLU A 1 97 ? -7.961 6.117 12.156 1 97.31 97 GLU A O 1
ATOM 800 N N . VAL A 1 98 ? -7.602 7.566 10.516 1 96.75 98 VAL A N 1
ATOM 801 C CA . VAL A 1 98 ? -6.32 6.957 10.164 1 96.75 98 VAL A CA 1
ATOM 802 C C . VAL A 1 98 ? -5.367 7.039 11.359 1 96.75 98 VAL A C 1
ATOM 804 O O . VAL A 1 98 ? -4.684 6.066 11.688 1 96.75 98 VAL A O 1
ATOM 807 N N . TYR A 1 99 ? -5.375 8.188 12.023 1 97.5 99 TYR A N 1
ATOM 808 C CA . TYR A 1 99 ? -4.504 8.398 13.172 1 97.5 99 TYR A CA 1
ATOM 809 C C . TYR A 1 99 ? -4.836 7.426 14.297 1 97.5 99 TYR A C 1
ATOM 811 O O . TYR A 1 99 ? -3.938 6.824 14.883 1 97.5 99 TYR A O 1
ATOM 819 N N . GLN A 1 100 ? -6.07 7.277 14.57 1 96.62 100 GLN A N 1
ATOM 820 C CA . GLN A 1 100 ? -6.5 6.391 15.648 1 96.62 100 GLN A CA 1
ATOM 821 C C . GLN A 1 100 ? -6.109 4.945 15.359 1 96.62 100 GLN A C 1
ATOM 823 O O . GLN A 1 100 ? -5.691 4.219 16.266 1 96.62 100 GLN A O 1
ATOM 828 N N . GLN A 1 101 ? -6.145 4.609 14.164 1 95.31 101 GLN A N 1
ATOM 829 C CA . GLN A 1 101 ? -5.93 3.219 13.781 1 95.31 101 GLN A CA 1
ATOM 830 C C . GLN A 1 101 ? -4.445 2.93 13.57 1 95.31 101 GLN A C 1
ATOM 832 O O . GLN A 1 101 ? -3.984 1.812 13.82 1 95.31 101 GLN A O 1
ATOM 837 N N . GLU A 1 102 ? -3.701 4.004 13.148 1 95.38 102 GLU A N 1
ATOM 838 C CA . GLU A 1 102 ? -2.381 3.691 12.602 1 95.38 102 GLU A CA 1
ATOM 839 C C . GLU A 1 102 ? -1.287 4.449 13.352 1 95.38 102 GLU A C 1
ATOM 841 O O . GLU A 1 102 ? -0.099 4.266 13.078 1 95.38 102 GLU A O 1
ATOM 846 N N . LYS A 1 103 ? -1.604 5.316 14.234 1 96.38 103 LYS A N 1
ATOM 847 C CA . LYS A 1 103 ? -0.562 6.086 14.914 1 96.38 103 LYS A CA 1
ATOM 848 C C . LYS A 1 103 ? 0.497 5.168 15.516 1 96.38 103 LYS A C 1
ATOM 850 O O . LYS A 1 103 ? 0.18 4.078 15.992 1 96.38 103 LYS A O 1
ATOM 855 N N . ASP A 1 104 ? 1.715 5.641 15.484 1 97.19 104 ASP A N 1
ATOM 856 C CA . ASP A 1 104 ? 2.832 4.887 16.047 1 97.19 104 ASP A CA 1
ATOM 857 C C . ASP A 1 104 ? 2.832 4.953 17.562 1 97.19 104 ASP A C 1
ATOM 859 O O . ASP A 1 104 ? 2.064 5.715 18.156 1 97.19 104 ASP A O 1
ATOM 863 N N . GLU A 1 105 ? 3.676 4.102 18.188 1 95.94 105 GLU A N 1
ATOM 864 C CA . GLU A 1 105 ? 3.797 4.105 19.656 1 95.94 105 GLU A CA 1
ATOM 865 C C . GLU A 1 105 ? 4.297 5.453 20.156 1 95.94 105 GLU A C 1
ATOM 867 O O . GLU A 1 105 ? 3.994 5.848 21.281 1 95.94 105 GLU A O 1
ATOM 872 N N . ASP A 1 106 ? 5.059 6.117 19.312 1 97.31 106 ASP A N 1
ATOM 873 C CA . ASP A 1 106 ? 5.578 7.414 19.734 1 97.31 106 ASP A CA 1
ATOM 874 C C . ASP A 1 106 ? 4.512 8.5 19.609 1 97.31 106 ASP A C 1
ATOM 876 O O . ASP A 1 106 ? 4.691 9.609 20.109 1 97.31 106 ASP A O 1
ATOM 880 N N . GLY A 1 107 ? 3.484 8.219 18.938 1 97.19 107 GLY A N 1
ATOM 881 C CA . GLY A 1 107 ? 2.377 9.148 18.812 1 97.19 107 GLY A CA 1
ATOM 882 C C . GLY A 1 107 ? 2.318 9.844 17.469 1 97.19 107 GLY A C 1
ATOM 883 O O . GLY A 1 107 ? 1.34 10.523 17.156 1 97.19 107 GLY A O 1
ATOM 884 N N . PHE A 1 108 ? 3.326 9.742 16.641 1 98.12 108 PHE A N 1
ATOM 885 C CA . PHE A 1 108 ? 3.316 10.32 15.305 1 98.12 108 PHE A CA 1
ATOM 886 C C . PHE A 1 108 ? 2.529 9.438 14.344 1 98.12 108 PHE A C 1
ATOM 888 O O . PHE A 1 108 ? 2.432 8.227 14.539 1 98.12 108 PHE A O 1
ATOM 895 N N . LEU A 1 109 ? 1.917 10.023 13.422 1 97.62 109 LEU A N 1
ATOM 896 C CA . LEU A 1 109 ? 1.473 9.312 12.227 1 97.62 109 LEU A CA 1
ATOM 897 C C . LEU A 1 109 ? 2.545 9.352 11.141 1 97.62 109 LEU A C 1
ATOM 899 O O . LEU A 1 109 ? 2.967 10.43 10.711 1 97.62 109 LEU A O 1
ATOM 903 N N . TYR A 1 110 ? 2.971 8.188 10.703 1 97.56 110 TYR A N 1
ATOM 904 C CA . TYR A 1 110 ? 4.035 8.109 9.711 1 97.56 110 TYR A CA 1
ATOM 905 C C . TYR A 1 110 ? 3.469 7.832 8.328 1 97.56 110 TYR A C 1
ATOM 907 O O . TYR A 1 110 ? 2.766 6.84 8.117 1 97.56 110 TYR A O 1
ATOM 915 N N . ILE A 1 111 ? 3.865 8.727 7.402 1 96.62 111 ILE A N 1
ATOM 916 C CA . ILE A 1 111 ? 3.436 8.586 6.016 1 96.62 111 ILE A CA 1
ATOM 917 C C . ILE A 1 111 ? 4.648 8.641 5.09 1 96.62 111 ILE A C 1
ATOM 919 O O . ILE A 1 111 ? 5.543 9.469 5.273 1 96.62 111 ILE A O 1
ATOM 923 N N . VAL A 1 112 ? 4.637 7.711 4.168 1 95.44 112 VAL A N 1
ATOM 924 C CA . VAL A 1 112 ? 5.652 7.691 3.121 1 95.44 112 VAL A CA 1
ATOM 925 C C . VAL A 1 112 ? 4.996 7.914 1.76 1 95.44 112 VAL A C 1
ATOM 927 O O . VAL A 1 112 ? 3.924 7.371 1.484 1 95.44 112 VAL A O 1
ATOM 930 N N . TYR A 1 113 ? 5.645 8.734 0.946 1 93.25 113 TYR A N 1
ATOM 931 C CA . TYR A 1 113 ? 5.113 8.961 -0.392 1 93.25 113 TYR A CA 1
ATOM 932 C C . TYR A 1 113 ? 6.031 8.359 -1.452 1 93.25 113 TYR A C 1
ATOM 934 O O . TYR A 1 113 ? 7.25 8.312 -1.272 1 93.25 113 TYR A O 1
ATOM 942 N N . ALA A 1 114 ? 5.441 7.887 -2.521 1 90.69 114 ALA A N 1
ATOM 943 C CA . ALA A 1 114 ? 6.16 7.297 -3.648 1 90.69 114 ALA A CA 1
ATOM 944 C C . ALA A 1 114 ? 5.414 7.535 -4.957 1 90.69 114 ALA A C 1
ATOM 946 O O . ALA A 1 114 ? 4.188 7.672 -4.965 1 90.69 114 ALA A O 1
ATOM 947 N N . SER A 1 115 ? 6.246 7.594 -6.031 1 87.62 115 SER A N 1
ATOM 948 C CA . SER A 1 115 ? 5.637 7.676 -7.355 1 87.62 115 SER A CA 1
ATOM 949 C C . SER A 1 115 ? 5.117 6.316 -7.812 1 87.62 115 SER A C 1
ATOM 951 O O . SER A 1 115 ? 5.625 5.277 -7.383 1 87.62 115 SER A O 1
ATOM 953 N N . GLN A 1 116 ? 4.141 6.41 -8.594 1 78.38 116 GLN A N 1
ATOM 954 C CA . GLN A 1 116 ? 3.65 5.188 -9.227 1 78.38 116 GLN A CA 1
ATOM 955 C C . GLN A 1 116 ? 4.777 4.445 -9.945 1 78.38 116 GLN A C 1
ATOM 957 O O . GLN A 1 116 ? 4.809 3.215 -9.953 1 78.38 116 GLN A O 1
ATOM 962 N N . GLU A 1 117 ? 5.645 5.102 -10.5 1 80.12 117 GLU A N 1
ATOM 963 C CA . GLU A 1 117 ? 6.758 4.551 -11.258 1 80.12 117 GLU A CA 1
ATOM 964 C C . GLU A 1 117 ? 7.656 3.688 -10.375 1 80.12 117 GLU A C 1
ATOM 966 O O . GLU A 1 117 ? 8.289 2.742 -10.859 1 80.12 117 GLU A O 1
ATOM 971 N N . THR A 1 118 ? 7.727 4 -9.203 1 84.88 118 THR A N 1
ATOM 972 C CA . THR A 1 118 ? 8.586 3.291 -8.266 1 84.88 118 THR A CA 1
ATOM 973 C C . THR A 1 118 ? 8.188 1.82 -8.18 1 84.88 118 THR A C 1
ATOM 975 O O . THR A 1 118 ? 9.047 0.946 -8.039 1 84.88 118 THR A O 1
ATOM 978 N N . PHE A 1 119 ? 6.98 1.464 -8.352 1 81.25 119 PHE A N 1
ATOM 979 C CA . PHE A 1 119 ? 6.484 0.108 -8.148 1 81.25 119 PHE A CA 1
ATOM 980 C C . PHE A 1 119 ? 6.117 -0.539 -9.484 1 81.25 119 PHE A C 1
ATOM 982 O O . PHE A 1 119 ? 5.637 -1.674 -9.516 1 81.25 119 PHE A O 1
ATOM 989 N N . GLY A 1 120 ? 6.57 -0.035 -10.516 1 68.5 120 GLY A N 1
ATOM 990 C CA . GLY A 1 120 ? 6.453 -0.671 -11.82 1 68.5 120 GLY A CA 1
ATOM 991 C C . GLY A 1 120 ? 5.156 -0.338 -12.531 1 68.5 120 GLY A C 1
ATOM 992 O O . GLY A 1 120 ? 4.742 -1.055 -13.445 1 68.5 120 GLY A O 1
ATOM 993 N N . GLY A 1 121 ? 4.309 0.546 -12.086 1 57.53 121 GLY A N 1
ATOM 994 C CA . GLY A 1 121 ? 3.102 0.842 -12.836 1 57.53 121 GLY A CA 1
ATOM 995 C C . GLY A 1 121 ? 3.383 1.428 -14.211 1 57.53 121 GLY A C 1
ATOM 996 O O . GLY A 1 121 ? 3.633 2.629 -14.336 1 57.53 121 GLY A O 1
ATOM 997 N N . HIS A 1 122 ? 4.301 0.715 -14.953 1 47.75 122 HIS A N 1
ATOM 998 C CA . HIS A 1 122 ? 4.266 1.221 -16.328 1 47.75 122 HIS A CA 1
ATOM 999 C C . HIS A 1 122 ? 2.838 1.53 -16.75 1 47.75 122 HIS A C 1
ATOM 1001 O O . HIS A 1 122 ? 2.176 0.69 -17.375 1 47.75 122 HIS A O 1
ATOM 1007 N N . HIS A 1 123 ? 1.882 1.81 -16.078 1 44.94 123 HIS A N 1
ATOM 1008 C CA . HIS A 1 123 ? 0.906 2.381 -17 1 44.94 123 HIS A CA 1
ATOM 1009 C C . HIS A 1 123 ? 1.544 3.443 -17.891 1 44.94 123 HIS A C 1
ATOM 1011 O O . HIS A 1 123 ? 2.148 4.395 -17.391 1 44.94 123 HIS A O 1
ATOM 1017 N N . LEU A 1 124 ? 1.946 3.092 -19.125 1 41.41 124 LEU A N 1
ATOM 1018 C CA . LEU A 1 124 ? 2.127 3.973 -20.266 1 41.41 124 LEU A CA 1
ATOM 1019 C C . LEU A 1 124 ? 1.222 5.195 -20.156 1 41.41 124 LEU A C 1
ATOM 1021 O O . LEU A 1 124 ? 0.206 5.281 -20.859 1 41.41 124 LEU A O 1
ATOM 1025 N N . CYS A 1 125 ? 0.803 5.629 -19.172 1 34.47 125 CYS A N 1
ATOM 1026 C CA . CYS A 1 125 ? 0.111 6.859 -19.531 1 34.47 125 CYS A CA 1
ATOM 1027 C C . CYS A 1 125 ? 1.077 7.863 -20.156 1 34.47 125 CYS A C 1
ATOM 1029 O O . CYS A 1 125 ? 1.748 8.609 -19.438 1 34.47 125 CYS A O 1
ATOM 1031 N N . ARG A 1 126 ? 2.213 7.371 -20.781 1 31.58 126 ARG A N 1
ATOM 1032 C CA . ARG A 1 126 ? 2.85 8.461 -21.5 1 31.58 126 ARG A CA 1
ATOM 1033 C C . ARG A 1 126 ? 1.874 9.125 -22.484 1 31.58 126 ARG A C 1
ATOM 1035 O O . ARG A 1 126 ? 1.146 8.43 -23.203 1 31.58 126 ARG A O 1
ATOM 1042 N N . GLY A 1 127 ? 1.499 10.289 -22.297 1 31.2 127 GLY A N 1
ATOM 1043 C CA . GLY A 1 127 ? 1.051 11.156 -23.375 1 31.2 127 GLY A CA 1
ATOM 1044 C C . GLY A 1 127 ? 1.871 11.008 -24.641 1 31.2 127 GLY A C 1
ATOM 1045 O O . GLY A 1 127 ? 2.889 11.688 -24.812 1 31.2 127 GLY A O 1
ATOM 1046 N N . HIS A 1 128 ? 2.232 9.961 -25.375 1 27.98 128 HIS A N 1
ATOM 1047 C CA . HIS A 1 128 ? 2.596 10.336 -26.734 1 27.98 128 HIS A CA 1
ATOM 1048 C C . HIS A 1 128 ? 1.534 11.234 -27.359 1 27.98 128 HIS A C 1
ATOM 1050 O O . HIS A 1 128 ? 0.355 11.141 -27.016 1 27.98 128 HIS A O 1
ATOM 1056 N N . GLN A 1 129 ? 1.828 12.289 -28.297 1 26.77 129 GLN A N 1
ATOM 1057 C CA . GLN A 1 129 ? 1.07 12.586 -29.516 1 26.77 129 GLN A CA 1
ATOM 1058 C C . GLN A 1 129 ? 0.413 11.328 -30.062 1 26.77 129 GLN A C 1
ATOM 1060 O O . GLN A 1 129 ? -0.782 11.328 -30.375 1 26.77 129 GLN A O 1
ATOM 1065 N N . ASP A 1 130 ? 1.097 10.375 -30.969 1 28.33 130 ASP A N 1
ATOM 1066 C CA . ASP A 1 130 ? 0.494 9.289 -31.734 1 28.33 130 ASP A CA 1
ATOM 1067 C C . ASP A 1 130 ? 0.05 8.148 -30.828 1 28.33 130 ASP A C 1
ATOM 1069 O O . ASP A 1 130 ? -1.139 8.008 -30.531 1 28.33 130 ASP A O 1
ATOM 1073 N N . GLY A 1 131 ? 0.496 6.652 -31.016 1 25.53 131 GLY A N 1
ATOM 1074 C CA . GLY A 1 131 ? 0.079 5.324 -30.578 1 25.53 131 GLY A CA 1
ATOM 1075 C C . GLY A 1 131 ? 0.41 5.039 -29.125 1 25.53 131 GLY A C 1
ATOM 1076 O O . GLY A 1 131 ? 1.577 4.852 -28.781 1 25.53 131 GLY A O 1
ATOM 1077 N N . GLN A 1 132 ? 0.029 5.562 -28.156 1 26.58 132 GLN A N 1
ATOM 1078 C CA . GLN A 1 132 ? 0.245 5.637 -26.719 1 26.58 132 GLN A CA 1
ATOM 1079 C C . GLN A 1 132 ? 0.041 4.273 -26.047 1 26.58 132 GLN A C 1
ATOM 1081 O O . GLN A 1 132 ? -1.073 3.746 -26.031 1 26.58 132 GLN A O 1
ATOM 1086 N N . ILE A 1 133 ? 0.946 3.344 -26.266 1 26.67 133 ILE A N 1
ATOM 1087 C CA . ILE A 1 133 ? 0.915 1.963 -25.781 1 26.67 133 ILE A CA 1
ATOM 1088 C C . ILE A 1 133 ? 1.18 1.928 -24.281 1 26.67 133 ILE A C 1
ATOM 1090 O O . ILE A 1 133 ? 2.131 2.547 -23.797 1 26.67 133 ILE A O 1
ATOM 1094 N N . CYS A 1 134 ? 0.237 2.061 -23.422 1 30.78 134 CYS A N 1
ATOM 1095 C CA . CYS A 1 134 ? 0.27 1.696 -22 1 30.78 134 CYS A CA 1
ATOM 1096 C C . CYS A 1 134 ? 0.807 0.282 -21.828 1 30.78 134 CYS A C 1
ATOM 1098 O O . CYS A 1 134 ? 0.217 -0.68 -22.312 1 30.78 134 CYS A O 1
ATOM 1100 N N . LEU A 1 135 ? 2.113 0.104 -22.203 1 30.09 135 LEU A N 1
ATOM 1101 C CA . LEU A 1 135 ? 2.555 -1.265 -21.953 1 30.09 135 LEU A CA 1
ATOM 1102 C C . LEU A 1 135 ? 2.715 -1.529 -20.469 1 30.09 135 LEU A C 1
ATOM 1104 O O . LEU A 1 135 ? 3.176 -0.66 -19.719 1 30.09 135 LEU A O 1
ATOM 1108 N N . MET B 1 1 ? -25.844 -8.008 -1.525 1 34.62 1 MET B N 1
ATOM 1109 C CA . MET B 1 1 ? -24.672 -8.523 -2.213 1 34.62 1 MET B CA 1
ATOM 1110 C C . MET B 1 1 ? -23.656 -9.086 -1.215 1 34.62 1 MET B C 1
ATOM 1112 O O . MET B 1 1 ? -23.203 -8.367 -0.322 1 34.62 1 MET B O 1
ATOM 1116 N N . GLU B 1 2 ? -23.75 -10.234 -0.804 1 45.44 2 GLU B N 1
ATOM 1117 C CA . GLU B 1 2 ? -23.109 -10.984 0.275 1 45.44 2 GLU B CA 1
ATOM 1118 C C . GLU B 1 2 ? -21.594 -10.75 0.291 1 45.44 2 GLU B C 1
ATOM 1120 O O . GLU B 1 2 ? -20.953 -10.758 -0.759 1 45.44 2 GLU B O 1
ATOM 1125 N N . MET B 1 3 ? -21.125 -9.93 1.017 1 52.81 3 MET B N 1
ATOM 1126 C CA . MET B 1 3 ? -19.703 -9.625 1.172 1 52.81 3 MET B CA 1
ATOM 1127 C C . MET B 1 3 ? -18.859 -10.898 1.066 1 52.81 3 MET B C 1
ATOM 1129 O O . MET B 1 3 ? -19.047 -11.828 1.853 1 52.81 3 MET B O 1
ATOM 1133 N N . GLN B 1 4 ? -18.5 -11.359 -0.116 1 67 4 GLN B N 1
ATOM 1134 C CA . GLN B 1 4 ? -17.734 -12.594 -0.306 1 67 4 GLN B CA 1
ATOM 1135 C C . GLN B 1 4 ? -16.578 -12.68 0.692 1 67 4 GLN B C 1
ATOM 1137 O O . GLN B 1 4 ? -15.828 -11.727 0.863 1 67 4 GLN B O 1
ATOM 1142 N N . LYS B 1 5 ? -16.844 -13.5 1.656 1 80.56 5 LYS B N 1
ATOM 1143 C CA . LYS B 1 5 ? -15.836 -13.812 2.674 1 80.56 5 LYS B CA 1
ATOM 1144 C C . LYS B 1 5 ? -14.461 -14.016 2.045 1 80.56 5 LYS B C 1
ATOM 1146 O O . LYS B 1 5 ? -14.352 -14.555 0.945 1 80.56 5 LYS B O 1
ATOM 1151 N N . SER B 1 6 ? -13.422 -13.461 2.686 1 90.62 6 SER B N 1
ATOM 1152 C CA . SER B 1 6 ? -12.047 -13.656 2.23 1 90.62 6 SER B CA 1
ATOM 1153 C C . SER B 1 6 ? -11.633 -15.117 2.328 1 90.62 6 SER B C 1
ATOM 1155 O O . SER B 1 6 ? -12.336 -15.93 2.943 1 90.62 6 SER B O 1
ATOM 1157 N N . PHE B 1 7 ? -10.633 -15.531 1.687 1 92.88 7 PHE B N 1
ATOM 1158 C CA . PHE B 1 7 ? -10.078 -16.875 1.718 1 92.88 7 PHE B CA 1
ATOM 1159 C C . PHE B 1 7 ? -9.766 -17.297 3.148 1 92.88 7 PHE B C 1
ATOM 1161 O O . PHE B 1 7 ? -10.094 -18.422 3.555 1 92.88 7 PHE B O 1
ATOM 1168 N N . LYS B 1 8 ? -9.211 -16.375 3.889 1 92.56 8 LYS B N 1
ATOM 1169 C CA . LYS B 1 8 ? -8.836 -16.688 5.266 1 92.56 8 LYS B CA 1
ATOM 1170 C C . LYS B 1 8 ? -10.07 -16.906 6.137 1 92.56 8 LYS B C 1
ATOM 1172 O O . LYS B 1 8 ? -10.016 -17.656 7.105 1 92.56 8 LYS B O 1
ATOM 1177 N N . GLU B 1 9 ? -11.047 -16.266 5.812 1 90.25 9 GLU B N 1
ATOM 1178 C CA . GLU B 1 9 ? -12.273 -16.391 6.598 1 90.25 9 GLU B CA 1
ATOM 1179 C C . GLU B 1 9 ? -13.008 -17.688 6.266 1 90.25 9 GLU B C 1
ATOM 1181 O O . GLU B 1 9 ? -13.75 -18.219 7.098 1 90.25 9 GLU B O 1
ATOM 1186 N N . ARG B 1 10 ? -12.836 -18.281 5.137 1 91.56 10 ARG B N 1
ATOM 1187 C CA . ARG B 1 10 ? -13.578 -19.438 4.668 1 91.56 10 ARG B CA 1
ATOM 1188 C C . ARG B 1 10 ? -12.891 -20.734 5.102 1 91.56 10 ARG B C 1
ATOM 1190 O O . ARG B 1 10 ? -13.5 -21.812 5.066 1 91.56 10 ARG B O 1
ATOM 1197 N N . ARG B 1 11 ? -11.664 -20.641 5.387 1 92.81 11 ARG B N 1
ATOM 1198 C CA . ARG B 1 11 ? -10.883 -21.844 5.695 1 92.81 11 ARG B CA 1
ATOM 1199 C C . ARG B 1 11 ? -10.125 -21.672 7.004 1 92.81 11 ARG B C 1
ATOM 1201 O O . ARG B 1 11 ? -9.602 -20.594 7.289 1 92.81 11 ARG B O 1
ATOM 1208 N N . SER B 1 12 ? -10.086 -22.75 7.762 1 95.19 12 SER B N 1
ATOM 1209 C CA . SER B 1 12 ? -9.32 -22.719 9.008 1 95.19 12 SER B CA 1
ATOM 1210 C C . SER B 1 12 ? -7.82 -22.688 8.734 1 95.19 12 SER B C 1
ATOM 1212 O O . SER B 1 12 ? -7.367 -23.094 7.668 1 95.19 12 SER B O 1
ATOM 1214 N N . LEU B 1 13 ? -7.09 -22.234 9.711 1 96.25 13 LEU B N 1
ATOM 1215 C CA . LEU B 1 13 ? -5.637 -22.203 9.594 1 96.25 13 LEU B CA 1
ATOM 1216 C C . LEU B 1 13 ? -5.082 -23.594 9.297 1 96.25 13 LEU B C 1
ATOM 1218 O O . LEU B 1 13 ? -4.191 -23.734 8.453 1 96.25 13 LEU B O 1
ATOM 1222 N N . THR B 1 14 ? -5.602 -24.547 10.07 1 96.56 14 THR B N 1
ATOM 1223 C CA . THR B 1 14 ? -5.133 -25.922 9.906 1 96.56 14 THR B CA 1
ATOM 1224 C C . THR B 1 14 ? -5.332 -26.391 8.469 1 96.56 14 THR B C 1
ATOM 1226 O O . THR B 1 14 ? -4.434 -27 7.879 1 96.56 14 THR B O 1
ATOM 1229 N N . GLN B 1 15 ? -6.445 -26.141 7.918 1 96.62 15 GLN B N 1
ATOM 1230 C CA . GLN B 1 15 ? -6.734 -26.531 6.543 1 96.62 15 GLN B CA 1
ATOM 1231 C C . GLN B 1 15 ? -5.809 -25.812 5.562 1 96.62 15 GLN B C 1
ATOM 1233 O O . GLN B 1 15 ? -5.316 -26.422 4.609 1 96.62 15 GLN B O 1
ATOM 1238 N N . ARG B 1 16 ? -5.594 -24.594 5.801 1 97.5 16 ARG B N 1
ATOM 1239 C CA . ARG B 1 16 ? -4.746 -23.797 4.91 1 97.5 16 ARG B CA 1
ATOM 1240 C C . ARG B 1 16 ? -3.305 -24.312 4.938 1 97.5 16 ARG B C 1
ATOM 1242 O O . ARG B 1 16 ? -2.656 -24.406 3.896 1 97.5 16 ARG B O 1
ATOM 1249 N N . VAL B 1 17 ? -2.857 -24.656 6.055 1 97.56 17 VAL B N 1
ATOM 1250 C CA . VAL B 1 17 ? -1.503 -25.172 6.207 1 97.56 17 VAL B CA 1
ATOM 1251 C C . VAL B 1 17 ? -1.368 -26.5 5.453 1 97.56 17 VAL B C 1
ATOM 1253 O O . VAL B 1 17 ? -0.383 -26.719 4.746 1 97.56 17 VAL B O 1
ATOM 1256 N N . LYS B 1 18 ? -2.34 -27.297 5.648 1 96.75 18 LYS B N 1
ATOM 1257 C CA . LYS B 1 18 ? -2.324 -28.594 4.969 1 96.75 18 LYS B CA 1
ATOM 1258 C C . LYS B 1 18 ? -2.328 -28.422 3.451 1 96.75 18 LYS B C 1
ATOM 1260 O O . LYS B 1 18 ? -1.618 -29.125 2.738 1 96.75 18 LYS B O 1
ATOM 1265 N N . ASP B 1 19 ? -3.115 -27.484 2.969 1 96 19 ASP B N 1
ATOM 1266 C CA . ASP B 1 19 ? -3.176 -27.203 1.539 1 96 19 ASP B CA 1
ATOM 1267 C C . ASP B 1 19 ? -1.805 -26.797 0.999 1 96 19 ASP B C 1
ATOM 1269 O O . ASP B 1 19 ? -1.372 -27.297 -0.042 1 96 19 ASP B O 1
ATOM 1273 N N . VAL B 1 20 ? -1.115 -26 1.695 1 97.06 20 VAL B N 1
ATOM 1274 C CA . VAL B 1 20 ? 0.184 -25.5 1.25 1 97.06 20 VAL B CA 1
ATOM 1275 C C . VAL B 1 20 ? 1.199 -26.641 1.25 1 97.06 20 VAL B C 1
ATOM 1277 O O . VAL B 1 20 ? 2.006 -26.766 0.325 1 97.06 20 VAL B O 1
ATOM 1280 N N . GLU B 1 21 ? 1.152 -27.406 2.309 1 96.44 21 GLU B N 1
ATOM 1281 C CA . GLU B 1 21 ? 2.059 -28.547 2.375 1 96.44 21 GLU B CA 1
ATOM 1282 C C . GLU B 1 21 ? 1.882 -29.469 1.167 1 96.44 21 GLU B C 1
ATOM 1284 O O . GLU B 1 21 ? 2.863 -29.906 0.567 1 96.44 21 GLU B O 1
ATOM 1289 N N . SER B 1 22 ? 0.684 -29.703 0.917 1 96.5 22 SER B N 1
ATOM 1290 C CA . SER B 1 22 ? 0.377 -30.531 -0.238 1 96.5 22 SER B CA 1
ATOM 1291 C C . SER B 1 22 ? 0.868 -29.891 -1.531 1 96.5 22 SER B C 1
ATOM 1293 O O . SER B 1 22 ? 1.477 -30.562 -2.369 1 96.5 22 SER B O 1
ATOM 1295 N N . ILE B 1 23 ? 0.652 -28.656 -1.714 1 96 23 ILE B N 1
ATOM 1296 C CA . ILE B 1 23 ? 1.036 -27.922 -2.914 1 96 23 ILE B CA 1
ATOM 1297 C C . ILE B 1 23 ? 2.557 -27.922 -3.059 1 96 23 ILE B C 1
ATOM 1299 O O . ILE B 1 23 ? 3.082 -28.25 -4.125 1 96 23 ILE B O 1
ATOM 1303 N N . ARG B 1 24 ? 3.207 -27.672 -2.006 1 94.38 24 ARG B N 1
ATOM 1304 C CA . ARG B 1 24 ? 4.66 -27.547 -2.045 1 94.38 24 ARG B CA 1
ATOM 1305 C C . ARG B 1 24 ? 5.312 -28.906 -2.281 1 94.38 24 ARG B C 1
ATOM 1307 O O . ARG B 1 24 ? 6.387 -28.984 -2.885 1 94.38 24 ARG B O 1
ATOM 1314 N N . SER B 1 25 ? 4.691 -29.953 -1.812 1 95.56 25 SER B N 1
ATOM 1315 C CA . SER B 1 25 ? 5.199 -31.297 -2.043 1 95.56 25 SER B CA 1
ATOM 1316 C C . SER B 1 25 ? 5.117 -31.688 -3.518 1 95.56 25 SER B C 1
ATOM 1318 O O . SER B 1 25 ? 6.008 -32.344 -4.043 1 95.56 25 SER B O 1
ATOM 1320 N N . GLN B 1 26 ? 4.117 -31.219 -4.184 1 96.12 26 GLN B N 1
ATOM 1321 C CA . GLN B 1 26 ? 3.875 -31.578 -5.582 1 96.12 26 GLN B CA 1
ATOM 1322 C C . GLN B 1 26 ? 4.535 -30.562 -6.52 1 96.12 26 GLN B C 1
ATOM 1324 O O . GLN B 1 26 ? 4.949 -30.922 -7.625 1 96.12 26 GLN B O 1
ATOM 1329 N N . HIS B 1 27 ? 4.625 -29.297 -6.121 1 95.62 27 HIS B N 1
ATOM 1330 C CA . HIS B 1 27 ? 5.141 -28.203 -6.938 1 95.62 27 HIS B CA 1
ATOM 1331 C C . HIS B 1 27 ? 6.148 -27.375 -6.16 1 95.62 27 HIS B C 1
ATOM 1333 O O . HIS B 1 27 ? 5.91 -26.188 -5.898 1 95.62 27 HIS B O 1
ATOM 1339 N N . SER B 1 28 ? 7.324 -27.953 -5.984 1 92.69 28 SER B N 1
ATOM 1340 C CA . SER B 1 28 ? 8.328 -27.312 -5.133 1 92.69 28 SER B CA 1
ATOM 1341 C C . SER B 1 28 ? 8.898 -26.062 -5.785 1 92.69 28 SER B C 1
ATOM 1343 O O . SER B 1 28 ? 9.508 -25.234 -5.109 1 92.69 28 SER B O 1
ATOM 1345 N N . ASP B 1 29 ? 8.664 -25.969 -7.07 1 95.94 29 ASP B N 1
ATOM 1346 C CA . ASP B 1 29 ? 9.195 -24.828 -7.801 1 95.94 29 ASP B CA 1
ATOM 1347 C C . ASP B 1 29 ? 8.148 -23.734 -7.934 1 95.94 29 ASP B C 1
ATOM 1349 O O . ASP B 1 29 ? 8.383 -22.719 -8.609 1 95.94 29 ASP B O 1
ATOM 1353 N N . LYS B 1 30 ? 7.02 -23.938 -7.266 1 96.5 30 LYS B N 1
ATOM 1354 C CA . LYS B 1 30 ? 5.941 -22.953 -7.395 1 96.5 30 LYS B CA 1
ATOM 1355 C C . LYS B 1 30 ? 5.562 -22.375 -6.035 1 96.5 30 LYS B C 1
ATOM 1357 O O . LYS B 1 30 ? 5.652 -23.062 -5.016 1 96.5 30 LYS B O 1
ATOM 1362 N N . ILE B 1 31 ? 5.121 -21.156 -6.012 1 96.88 31 ILE B N 1
ATOM 1363 C CA . ILE B 1 31 ? 4.676 -20.453 -4.816 1 96.88 31 ILE B CA 1
ATOM 1364 C C . ILE B 1 31 ? 3.152 -20.359 -4.805 1 96.88 31 ILE B C 1
ATOM 1366 O O . ILE B 1 31 ? 2.543 -19.938 -5.789 1 96.88 31 ILE B O 1
ATOM 1370 N N . PRO B 1 32 ? 2.582 -20.859 -3.734 1 97.69 32 PRO B N 1
ATOM 1371 C CA . PRO B 1 32 ? 1.131 -20.688 -3.615 1 97.69 32 PRO B CA 1
ATOM 1372 C C . PRO B 1 32 ? 0.719 -19.266 -3.262 1 97.69 32 PRO B C 1
ATOM 1374 O O . PRO B 1 32 ? 1.149 -18.734 -2.236 1 97.69 32 PRO B O 1
ATOM 1377 N N . VAL B 1 33 ? -0.153 -18.703 -4.074 1 97.5 33 VAL B N 1
ATOM 1378 C CA . VAL B 1 33 ? -0.555 -17.312 -3.91 1 97.5 33 VAL B CA 1
ATOM 1379 C C . VAL B 1 33 ? -2.078 -17.203 -3.869 1 97.5 33 VAL B C 1
ATOM 1381 O O . VAL B 1 33 ? -2.768 -17.828 -4.684 1 97.5 33 VAL B O 1
ATOM 1384 N N . ILE B 1 34 ? -2.537 -16.5 -2.879 1 97.25 34 ILE B N 1
ATOM 1385 C CA . ILE B 1 34 ? -3.951 -16.156 -2.822 1 97.25 34 ILE B CA 1
ATOM 1386 C C . ILE B 1 34 ? -4.148 -14.719 -3.311 1 97.25 34 ILE B C 1
ATOM 1388 O O . ILE B 1 34 ? -3.549 -13.781 -2.77 1 97.25 34 ILE B O 1
ATOM 1392 N N . ILE B 1 35 ? -4.949 -14.562 -4.312 1 96.69 35 ILE B N 1
ATOM 1393 C CA . ILE B 1 35 ? -5.215 -13.242 -4.875 1 96.69 35 ILE B CA 1
ATOM 1394 C C . ILE B 1 35 ? -6.695 -12.898 -4.703 1 96.69 35 ILE B C 1
ATOM 1396 O O . ILE B 1 35 ? -7.566 -13.633 -5.168 1 96.69 35 ILE B O 1
ATOM 1400 N N . GLU B 1 36 ? -6.945 -11.789 -4.086 1 95.88 36 GLU B N 1
ATOM 1401 C CA . GLU B 1 36 ? -8.312 -11.344 -3.836 1 95.88 36 GLU B CA 1
ATOM 1402 C C . GLU B 1 36 ? -8.484 -9.867 -4.172 1 95.88 36 GLU B C 1
ATOM 1404 O O . GLU B 1 36 ? -7.504 -9.125 -4.246 1 95.88 36 GLU B O 1
ATOM 1409 N N . ARG B 1 37 ? -9.711 -9.523 -4.445 1 95 37 ARG B N 1
ATOM 1410 C CA . ARG B 1 37 ? -10.039 -8.117 -4.656 1 95 37 ARG B CA 1
ATOM 1411 C C . ARG B 1 37 ? -10.086 -7.363 -3.332 1 95 37 ARG B C 1
ATOM 1413 O O . ARG B 1 37 ? -10.648 -7.855 -2.35 1 95 37 ARG B O 1
ATOM 1420 N N . TYR B 1 38 ? -9.508 -6.227 -3.33 1 92.69 38 TYR B N 1
ATOM 1421 C CA . TYR B 1 38 ? -9.586 -5.379 -2.145 1 92.69 38 TYR B CA 1
ATOM 1422 C C . TYR B 1 38 ? -11.039 -5.152 -1.733 1 92.69 38 TYR B C 1
ATOM 1424 O O . TYR B 1 38 ? -11.898 -4.914 -2.582 1 92.69 38 TYR B O 1
ATOM 1432 N N . SER B 1 39 ? -11.352 -5.312 -0.417 1 89.56 39 SER B N 1
ATOM 1433 C CA . SER B 1 39 ? -12.719 -5.234 0.079 1 89.56 39 SER B CA 1
ATOM 1434 C C . SER B 1 39 ? -13.383 -3.92 -0.326 1 89.56 39 SER B C 1
ATOM 1436 O O . SER B 1 39 ? -14.578 -3.889 -0.641 1 89.56 39 SER B O 1
ATOM 1438 N N . GLY B 1 40 ? -12.734 -2.807 -0.516 1 85.62 40 GLY B N 1
ATOM 1439 C CA . GLY B 1 40 ? -13.289 -1.509 -0.867 1 85.62 40 GLY B CA 1
ATOM 1440 C C . GLY B 1 40 ? -13.188 -1.198 -2.348 1 85.62 40 GLY B C 1
ATOM 1441 O O . GLY B 1 40 ? -13.539 -0.099 -2.783 1 85.62 40 GLY B O 1
ATOM 1442 N N . GLU B 1 41 ? -12.852 -2.199 -3.117 1 90.12 41 GLU B N 1
ATOM 1443 C CA . GLU B 1 41 ? -12.688 -2.01 -4.555 1 90.12 41 GLU B CA 1
ATOM 1444 C C . GLU B 1 41 ? -14.016 -2.17 -5.289 1 90.12 41 GLU B C 1
ATOM 1446 O O . GLU B 1 41 ? -14.719 -3.166 -5.102 1 90.12 41 GLU B O 1
ATOM 1451 N N . LYS B 1 42 ? -14.328 -1.152 -6.188 1 88 42 LYS B N 1
ATOM 1452 C CA . LYS B 1 42 ? -15.633 -1.175 -6.855 1 88 42 LYS B CA 1
ATOM 1453 C C . LYS B 1 42 ? -15.477 -1.118 -8.367 1 88 42 LYS B C 1
ATOM 1455 O O . LYS B 1 42 ? -16.422 -1.374 -9.109 1 88 42 LYS B O 1
ATOM 1460 N N . HIS B 1 43 ? -14.352 -0.885 -8.859 1 87.38 43 HIS B N 1
ATOM 1461 C CA . HIS B 1 43 ? -14.18 -0.581 -10.273 1 87.38 43 HIS B CA 1
ATOM 1462 C C . HIS B 1 43 ? -13.625 -1.785 -11.031 1 87.38 43 HIS B C 1
ATOM 1464 O O . HIS B 1 43 ? -13.891 -1.946 -12.219 1 87.38 43 HIS B O 1
ATOM 1470 N N . LEU B 1 44 ? -12.906 -2.635 -10.359 1 91.81 44 LEU B N 1
ATOM 1471 C CA . LEU B 1 44 ? -12.32 -3.801 -11.016 1 91.81 44 LEU B CA 1
ATOM 1472 C C . LEU B 1 44 ? -13.195 -5.035 -10.805 1 91.81 44 LEU B C 1
ATOM 1474 O O . LEU B 1 44 ? -13.805 -5.199 -9.75 1 91.81 44 LEU B O 1
ATOM 1478 N N . PRO B 1 45 ? -13.211 -5.863 -11.797 1 93.38 45 PRO B N 1
ATOM 1479 C CA . PRO B 1 45 ? -13.969 -7.105 -11.648 1 93.38 45 PRO B CA 1
ATOM 1480 C C . PRO B 1 45 ? -13.32 -8.086 -10.68 1 93.38 45 PRO B C 1
ATOM 1482 O O . PRO B 1 45 ? -12.195 -7.855 -10.219 1 93.38 45 PRO B O 1
ATOM 1485 N N . MET B 1 46 ? -14.07 -9.102 -10.375 1 93.75 46 MET B N 1
ATOM 1486 C CA . MET B 1 46 ? -13.555 -10.172 -9.531 1 93.75 46 MET B CA 1
ATOM 1487 C C . MET B 1 46 ? -12.875 -11.25 -10.383 1 93.75 46 MET B C 1
ATOM 1489 O O . MET B 1 46 ? -13.297 -11.516 -11.5 1 93.75 46 MET B O 1
ATOM 1493 N N . LEU B 1 47 ? -11.883 -11.805 -9.859 1 94.44 47 LEU B N 1
ATOM 1494 C CA . LEU B 1 47 ? -11.25 -12.945 -10.508 1 94.44 47 LEU B CA 1
ATOM 1495 C C . LEU B 1 47 ? -12.109 -14.195 -10.367 1 94.44 47 LEU B C 1
ATOM 1497 O O . LEU B 1 47 ? -12.875 -14.32 -9.414 1 94.44 47 LEU B O 1
ATOM 1501 N N . ASP B 1 48 ? -11.984 -15.102 -11.305 1 91.88 48 ASP B N 1
ATOM 1502 C CA . ASP B 1 48 ? -12.75 -16.344 -11.281 1 91.88 48 ASP B CA 1
ATOM 1503 C C . ASP B 1 48 ? -12.195 -17.312 -10.242 1 91.88 48 ASP B C 1
ATOM 1505 O O . ASP B 1 48 ? -12.898 -18.234 -9.797 1 91.88 48 ASP B O 1
ATOM 1509 N N . LYS B 1 49 ? -10.969 -17.141 -9.938 1 93.56 49 LYS B N 1
ATOM 1510 C CA . LYS B 1 49 ? -10.336 -17.984 -8.922 1 93.56 49 LYS B CA 1
ATOM 1511 C C . LYS B 1 49 ? -9.477 -17.141 -7.977 1 93.56 49 LYS B C 1
ATOM 1513 O O . LYS B 1 49 ? -9.094 -16.016 -8.32 1 93.56 49 LYS B O 1
ATOM 1518 N N . THR B 1 50 ? -9.203 -17.75 -6.824 1 94.25 50 THR B N 1
ATOM 1519 C CA . THR B 1 50 ? -8.453 -17 -5.816 1 94.25 50 THR B CA 1
ATOM 1520 C C . THR B 1 50 ? -7.07 -17.625 -5.605 1 94.25 50 THR B C 1
ATOM 1522 O O . THR B 1 50 ? -6.145 -16.953 -5.156 1 94.25 50 THR B O 1
ATOM 1525 N N . LYS B 1 51 ? -7 -18.891 -5.969 1 95.38 51 LYS B N 1
ATOM 1526 C CA . LYS B 1 51 ? -5.754 -19.609 -5.73 1 95.38 51 LYS B CA 1
ATOM 1527 C C . LYS B 1 51 ? -4.926 -19.719 -7.008 1 95.38 51 LYS B C 1
ATOM 1529 O O . LYS B 1 51 ? -5.434 -20.125 -8.047 1 95.38 51 LYS B O 1
ATOM 1534 N N . PHE B 1 52 ? -3.621 -19.312 -6.859 1 95.94 52 PHE B N 1
ATOM 1535 C CA . PHE B 1 52 ? -2.707 -19.375 -7.996 1 95.94 52 PHE B CA 1
ATOM 1536 C C . PHE B 1 52 ? -1.385 -20.016 -7.602 1 95.94 52 PHE B C 1
ATOM 1538 O O . PHE B 1 52 ? -0.967 -19.922 -6.445 1 95.94 52 PHE B O 1
ATOM 1545 N N . LEU B 1 53 ? -0.822 -20.656 -8.531 1 96.31 53 LEU B N 1
ATOM 1546 C CA . LEU B 1 53 ? 0.545 -21.141 -8.422 1 96.31 53 LEU B CA 1
ATOM 1547 C C . LEU B 1 53 ? 1.473 -20.406 -9.375 1 96.31 53 LEU B C 1
ATOM 1549 O O . LEU B 1 53 ? 1.219 -20.359 -10.586 1 96.31 53 LEU B O 1
ATOM 1553 N N . VAL B 1 54 ? 2.463 -19.797 -8.773 1 96.5 54 VAL B N 1
ATOM 1554 C CA . VAL B 1 54 ? 3.377 -19 -9.57 1 96.5 54 VAL B CA 1
ATOM 1555 C C . VAL B 1 54 ? 4.789 -19.562 -9.477 1 96.5 54 VAL B C 1
ATOM 1557 O O . VAL B 1 54 ? 5.266 -19.875 -8.375 1 96.5 54 VAL B O 1
ATOM 1560 N N . PRO B 1 55 ? 5.426 -19.641 -10.656 1 96.81 55 PRO B N 1
ATOM 1561 C CA 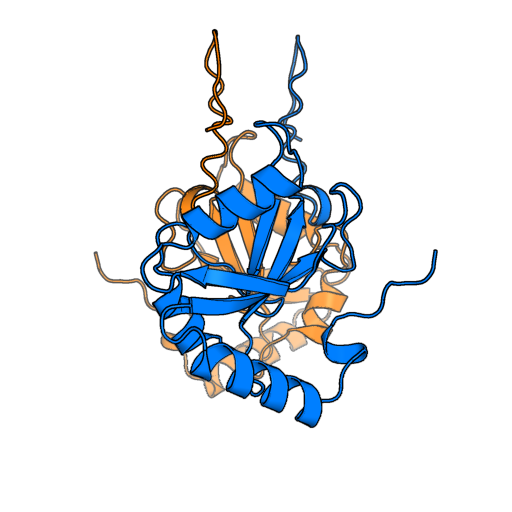. PRO B 1 55 ? 6.816 -20.094 -10.586 1 96.81 55 PRO B CA 1
ATOM 1562 C C . PRO B 1 55 ? 7.676 -19.203 -9.68 1 96.81 55 PRO B C 1
ATOM 1564 O O . PRO B 1 55 ? 7.508 -17.984 -9.672 1 96.81 55 PRO B O 1
ATOM 1567 N N . ASP B 1 56 ? 8.602 -19.844 -8.961 1 96.06 56 ASP B N 1
ATOM 1568 C CA . ASP B 1 56 ? 9.367 -19.109 -7.969 1 96.06 56 ASP B CA 1
ATOM 1569 C C . ASP B 1 56 ? 10.578 -18.422 -8.602 1 96.06 56 ASP B C 1
ATOM 1571 O O . ASP B 1 56 ? 11.336 -17.734 -7.918 1 96.06 56 ASP B O 1
ATOM 1575 N N . ASN B 1 57 ? 10.766 -18.531 -9.914 1 96.56 57 ASN B N 1
ATOM 1576 C CA . ASN B 1 57 ? 11.922 -17.938 -10.578 1 96.56 57 ASN B CA 1
ATOM 1577 C C . ASN B 1 57 ? 11.523 -16.75 -11.438 1 96.56 57 ASN B C 1
ATOM 1579 O O . ASN B 1 57 ? 12.266 -16.328 -12.328 1 96.56 57 ASN B O 1
ATOM 1583 N N . VAL B 1 58 ? 10.375 -16.109 -11.172 1 96.5 58 VAL B N 1
ATOM 1584 C CA . VAL B 1 58 ? 9.883 -14.969 -11.945 1 96.5 58 VAL B CA 1
ATOM 1585 C C . VAL B 1 58 ? 9.812 -13.734 -11.047 1 96.5 58 VAL B C 1
ATOM 1587 O O . VAL B 1 58 ? 10 -13.828 -9.836 1 96.5 58 VAL B O 1
ATOM 1590 N N . ASN B 1 59 ? 9.633 -12.555 -11.656 1 96.06 59 ASN B N 1
ATOM 1591 C CA . ASN B 1 59 ? 9.398 -11.312 -10.922 1 96.06 59 ASN B CA 1
ATOM 1592 C C . ASN B 1 59 ? 7.914 -11.07 -10.688 1 96.06 59 ASN B C 1
ATOM 1594 O O . ASN B 1 59 ? 7.066 -11.75 -11.273 1 96.06 59 ASN B O 1
ATOM 1598 N N . MET B 1 60 ? 7.703 -10.117 -9.852 1 95 60 MET B N 1
ATOM 1599 C CA . MET B 1 60 ? 6.332 -9.711 -9.57 1 95 60 MET B CA 1
ATOM 1600 C C . MET B 1 60 ? 5.621 -9.289 -10.852 1 95 60 MET B C 1
ATOM 1602 O O . MET B 1 60 ? 4.398 -9.375 -10.953 1 95 60 MET B O 1
ATOM 1606 N N . SER B 1 61 ? 6.352 -8.922 -11.836 1 92.5 61 SER B N 1
ATOM 1607 C CA . SER B 1 61 ? 5.777 -8.469 -13.094 1 92.5 61 SER B CA 1
ATOM 1608 C C . SER B 1 61 ? 4.984 -9.586 -13.773 1 92.5 61 SER B C 1
ATOM 1610 O O . SER B 1 61 ? 4.004 -9.312 -14.469 1 92.5 61 SER B O 1
ATOM 1612 N N . GLU B 1 62 ? 5.434 -10.766 -13.484 1 93.12 62 GLU B N 1
ATOM 1613 C CA . GLU B 1 62 ? 4.707 -11.906 -14.047 1 93.12 62 GLU B CA 1
ATOM 1614 C C . GLU B 1 62 ? 3.326 -12.047 -13.414 1 93.12 62 GLU B C 1
ATOM 1616 O O . GLU B 1 62 ? 2.346 -12.328 -14.109 1 93.12 62 GLU B O 1
ATOM 1621 N N . LEU B 1 63 ? 3.299 -11.867 -12.148 1 93.56 63 LEU B N 1
ATOM 1622 C CA . LEU B 1 63 ? 2.016 -11.922 -11.461 1 93.56 63 LEU B CA 1
ATOM 1623 C C . LEU B 1 63 ? 1.09 -10.812 -11.945 1 93.56 63 LEU B C 1
ATOM 1625 O O . LEU B 1 63 ? -0.105 -11.039 -12.148 1 93.56 63 LEU B O 1
ATOM 1629 N N . VAL B 1 64 ? 1.611 -9.695 -12.133 1 92.44 64 VAL B N 1
ATOM 1630 C CA . VAL B 1 64 ? 0.854 -8.562 -12.656 1 92.44 64 VAL B CA 1
ATOM 1631 C C . VAL B 1 64 ? 0.248 -8.922 -14.008 1 92.44 64 VAL B C 1
ATOM 1633 O O . VAL B 1 64 ? -0.933 -8.664 -14.258 1 92.44 64 VAL B O 1
ATOM 1636 N N . LYS B 1 65 ? 1.024 -9.539 -14.875 1 91.56 65 LYS B N 1
ATOM 1637 C CA . LYS B 1 65 ? 0.555 -9.961 -16.188 1 91.56 65 LYS B CA 1
ATOM 1638 C C . LYS B 1 65 ? -0.603 -10.953 -16.078 1 91.56 65 LYS B C 1
ATOM 1640 O O . LYS B 1 65 ? -1.604 -10.828 -16.781 1 91.56 65 LYS B O 1
ATOM 1645 N N . ILE B 1 66 ? -0.446 -11.875 -15.211 1 92.12 66 ILE B N 1
ATOM 1646 C CA . ILE B 1 66 ? -1.464 -12.898 -15 1 92.12 66 ILE B CA 1
ATOM 1647 C C . ILE B 1 66 ? -2.768 -12.242 -14.547 1 92.12 66 ILE B C 1
ATOM 1649 O O . ILE B 1 66 ? -3.834 -12.523 -15.102 1 92.12 66 ILE B O 1
ATOM 1653 N N . ILE B 1 67 ? -2.699 -11.383 -13.609 1 93.75 67 ILE B N 1
ATOM 1654 C CA . ILE B 1 67 ? -3.887 -10.75 -13.047 1 93.75 67 ILE B CA 1
ATOM 1655 C C . ILE B 1 67 ? -4.52 -9.828 -14.086 1 93.75 67 ILE B C 1
ATOM 1657 O O . ILE B 1 67 ? -5.738 -9.828 -14.266 1 93.75 67 ILE B O 1
ATOM 1661 N N . ARG B 1 68 ? -3.705 -9.117 -14.711 1 91.12 68 ARG B N 1
ATOM 1662 C CA . ARG B 1 68 ? -4.215 -8.211 -15.734 1 91.12 68 ARG B CA 1
ATOM 1663 C C . ARG B 1 68 ? -4.965 -8.969 -16.812 1 91.12 68 ARG B C 1
ATOM 1665 O O . ARG B 1 68 ? -6.043 -8.547 -17.25 1 91.12 68 ARG B O 1
ATOM 1672 N N . ARG B 1 69 ? -4.367 -10.031 -17.266 1 91.25 69 ARG B N 1
ATOM 1673 C CA . ARG B 1 69 ? -4.984 -10.859 -18.297 1 91.25 69 ARG B CA 1
ATOM 1674 C C . ARG B 1 69 ? -6.309 -11.438 -17.812 1 91.25 69 ARG B C 1
ATOM 1676 O O . ARG B 1 69 ? -7.312 -11.391 -18.531 1 91.25 69 ARG B O 1
ATOM 1683 N N . ARG B 1 70 ? -6.336 -11.852 -16.688 1 92.25 70 ARG B N 1
ATOM 1684 C CA . ARG B 1 70 ? -7.539 -12.477 -16.141 1 92.25 70 ARG B CA 1
ATOM 1685 C C . ARG B 1 70 ? -8.641 -11.445 -15.938 1 92.25 70 ARG B C 1
ATOM 1687 O O . ARG B 1 70 ? -9.828 -11.758 -16.094 1 92.25 70 ARG B O 1
ATOM 1694 N N . LEU B 1 71 ? -8.266 -10.289 -15.57 1 93.44 71 LEU B N 1
ATOM 1695 C CA . LEU B 1 71 ? -9.219 -9.211 -15.336 1 93.44 71 LEU B CA 1
ATOM 1696 C C . LEU B 1 71 ? -9.648 -8.57 -16.656 1 93.44 71 LEU B C 1
ATOM 1698 O O . LEU B 1 71 ? -10.594 -7.777 -16.672 1 93.44 71 LEU B O 1
ATOM 1702 N N . GLN B 1 72 ? -8.922 -8.891 -17.656 1 91.81 72 GLN B N 1
ATOM 1703 C CA . GLN B 1 72 ? -9.219 -8.32 -18.969 1 91.81 72 GLN B CA 1
ATOM 1704 C C . GLN B 1 72 ? -9.227 -6.797 -18.906 1 91.81 72 GLN B C 1
ATOM 1706 O O . GLN B 1 72 ? -10.188 -6.156 -19.344 1 91.81 72 GLN B O 1
ATOM 1711 N N . LEU B 1 73 ? -8.234 -6.27 -18.344 1 86.12 73 LEU B N 1
ATOM 1712 C CA . LEU B 1 73 ? -8.164 -4.828 -18.141 1 86.12 73 LEU B CA 1
ATOM 1713 C C . LEU B 1 73 ? -7.691 -4.125 -19.406 1 86.12 73 LEU B C 1
ATOM 1715 O O . LEU B 1 73 ? -6.828 -4.637 -20.125 1 86.12 73 LEU B O 1
ATOM 1719 N N . HIS B 1 74 ? -8.281 -2.998 -19.562 1 83.31 74 HIS B N 1
ATOM 1720 C CA . HIS B 1 74 ? -7.762 -2.111 -20.594 1 83.31 74 HIS B CA 1
ATOM 1721 C C . HIS B 1 74 ? -6.371 -1.603 -20.234 1 83.31 74 HIS B C 1
ATOM 1723 O O . HIS B 1 74 ? -6.066 -1.399 -19.047 1 83.31 74 HIS B O 1
ATOM 1729 N N . PRO B 1 75 ? -5.594 -1.357 -21.281 1 77.31 75 PRO B N 1
ATOM 1730 C CA . PRO B 1 75 ? -4.23 -0.888 -21.016 1 77.31 75 PRO B CA 1
ATOM 1731 C C . PRO B 1 75 ? -4.199 0.398 -20.188 1 77.31 75 PRO B C 1
ATOM 1733 O O . PRO B 1 75 ? -3.23 0.649 -19.469 1 77.31 75 PRO B O 1
ATOM 1736 N N . SER B 1 76 ? -5.266 1.153 -20.188 1 72.62 76 SER B N 1
ATOM 1737 C CA . SER B 1 76 ? -5.289 2.428 -19.484 1 72.62 76 SER B CA 1
ATOM 1738 C C . SER B 1 76 ? -5.719 2.244 -18.031 1 72.62 76 SER B C 1
ATOM 1740 O O . SER B 1 76 ? -5.602 3.168 -17.219 1 72.62 76 SER B O 1
ATOM 1742 N N . GLN B 1 77 ? -6.191 1.104 -17.75 1 77.44 77 GLN B N 1
ATOM 1743 C CA . GLN B 1 77 ? -6.625 0.854 -16.375 1 77.44 77 GLN B CA 1
ATOM 1744 C C . GLN B 1 77 ? -5.445 0.459 -15.492 1 77.44 77 GLN B C 1
ATOM 1746 O O . GLN B 1 77 ? -4.672 -0.435 -15.844 1 77.44 77 GLN B O 1
ATOM 1751 N N . ALA B 1 78 ? -5.355 1.24 -14.438 1 76.81 78 ALA B N 1
ATOM 1752 C CA . ALA B 1 78 ? -4.281 0.976 -13.484 1 76.81 78 ALA B CA 1
ATOM 1753 C C . ALA B 1 78 ? -4.812 0.276 -12.234 1 76.81 78 ALA B C 1
ATOM 1755 O O . ALA B 1 78 ? -5.926 0.558 -11.781 1 76.81 78 ALA B O 1
ATOM 1756 N N . PHE B 1 79 ? -4.012 -0.664 -11.781 1 86.25 79 PHE B N 1
ATOM 1757 C CA . PHE B 1 79 ? -4.355 -1.316 -10.523 1 86.25 79 PHE B CA 1
ATOM 1758 C C . PHE B 1 79 ? -3.111 -1.556 -9.68 1 86.25 79 PHE B C 1
ATOM 1760 O O . PHE B 1 79 ? -1.987 -1.432 -10.172 1 86.25 79 PHE B O 1
ATOM 1767 N N . TYR B 1 80 ? -3.379 -1.914 -8.461 1 85.5 80 TYR B N 1
ATOM 1768 C CA . TYR B 1 80 ? -2.324 -2.119 -7.473 1 85.5 80 TYR B CA 1
ATOM 1769 C C . TYR B 1 80 ? -2.414 -3.512 -6.859 1 85.5 80 TYR B C 1
ATOM 1771 O O . TYR B 1 80 ? -3.506 -4.066 -6.723 1 85.5 80 TYR B O 1
ATOM 1779 N N . LEU B 1 81 ? -1.164 -3.908 -6.582 1 91 81 LEU B N 1
ATOM 1780 C CA . LEU B 1 81 ? -1.074 -5.125 -5.781 1 91 81 LEU B CA 1
ATOM 1781 C C . LEU B 1 81 ? -0.535 -4.82 -4.391 1 91 81 LEU B C 1
ATOM 1783 O O . LEU B 1 81 ? 0.462 -4.109 -4.246 1 91 81 LEU B O 1
ATOM 1787 N N . MET B 1 82 ? -1.253 -5.285 -3.414 1 92.88 82 MET B N 1
ATOM 1788 C CA . MET B 1 82 ? -0.81 -5.156 -2.029 1 92.88 82 MET B CA 1
ATOM 1789 C C . MET B 1 82 ? -0.549 -6.523 -1.408 1 92.88 82 MET B C 1
ATOM 1791 O O . MET B 1 82 ? -1.433 -7.383 -1.395 1 92.88 82 MET B O 1
ATOM 1795 N N . VAL B 1 83 ? 0.639 -6.617 -0.865 1 94.81 83 VAL B N 1
ATOM 1796 C CA . VAL B 1 83 ? 0.998 -7.863 -0.2 1 94.81 83 VAL B CA 1
ATOM 1797 C C . VAL B 1 83 ? 0.488 -7.848 1.239 1 94.81 83 VAL B C 1
ATOM 1799 O O . VAL B 1 83 ? 0.714 -6.883 1.975 1 94.81 83 VAL B O 1
ATOM 1802 N N . ASN B 1 84 ? -0.234 -8.898 1.649 1 91.56 84 ASN B N 1
ATOM 1803 C CA . ASN B 1 84 ? -0.833 -9.016 2.975 1 91.56 84 ASN B CA 1
ATOM 1804 C C . ASN B 1 84 ? -1.722 -7.824 3.301 1 91.56 84 ASN B C 1
ATOM 1806 O O . ASN B 1 84 ? -1.756 -7.363 4.445 1 91.56 84 ASN B O 1
ATOM 1810 N N . ASN B 1 85 ? -2.295 -7.246 2.371 1 87.38 85 ASN B N 1
ATOM 1811 C CA . ASN B 1 85 ? -3.213 -6.121 2.506 1 87.38 85 ASN B CA 1
ATOM 1812 C C . ASN B 1 85 ? -2.498 -4.875 3.021 1 87.38 85 ASN B C 1
ATOM 1814 O O . ASN B 1 85 ? -3.131 -3.977 3.58 1 87.38 85 ASN B O 1
ATOM 1818 N N . ARG B 1 86 ? -1.193 -4.816 2.922 1 85.31 86 ARG B N 1
ATOM 1819 C CA . ARG B 1 86 ? -0.479 -3.734 3.59 1 85.31 86 ARG B CA 1
ATOM 1820 C C . ARG B 1 86 ? 0.645 -3.195 2.713 1 85.31 86 ARG B C 1
ATOM 1822 O O . ARG B 1 86 ? 0.755 -1.983 2.512 1 85.31 86 ARG B O 1
ATOM 1829 N N . SER B 1 87 ? 1.374 -3.996 2.082 1 88.06 87 SER B N 1
ATOM 1830 C CA . SER B 1 87 ? 2.645 -3.586 1.49 1 88.06 87 SER B CA 1
ATOM 1831 C C . SER B 1 87 ? 2.578 -3.609 -0.033 1 88.06 87 SER B C 1
ATOM 1833 O O . SER B 1 87 ? 2.092 -4.578 -0.623 1 88.06 87 SER B O 1
ATOM 1835 N N . MET B 1 88 ? 3.057 -2.482 -0.488 1 87.75 88 MET B N 1
ATOM 1836 C CA . MET B 1 88 ? 3.268 -2.482 -1.933 1 87.75 88 MET B CA 1
ATOM 1837 C C . MET B 1 88 ? 4.656 -3.008 -2.279 1 87.75 88 MET B C 1
ATOM 1839 O O . MET B 1 88 ? 5.586 -2.896 -1.479 1 87.75 88 MET B O 1
ATOM 1843 N N . VAL B 1 89 ? 4.699 -3.641 -3.477 1 88.69 89 VAL B N 1
ATOM 1844 C CA . VAL B 1 89 ? 5.977 -4.199 -3.906 1 88.69 89 VAL B CA 1
ATOM 1845 C C . VAL B 1 89 ? 6.23 -3.84 -5.371 1 88.69 89 VAL B C 1
ATOM 1847 O O . VAL B 1 89 ? 5.297 -3.797 -6.176 1 88.69 89 VAL B O 1
ATOM 1850 N N . SER B 1 90 ? 7.492 -3.639 -5.625 1 89.38 90 SER B N 1
ATOM 1851 C CA . SER B 1 90 ? 7.879 -3.32 -6.996 1 89.38 90 SER B CA 1
ATOM 1852 C C . SER B 1 90 ? 7.68 -4.516 -7.918 1 89.38 90 SER B C 1
ATOM 1854 O O . SER B 1 90 ? 7.879 -5.664 -7.512 1 89.38 90 SER B O 1
ATOM 1856 N N . ASN B 1 91 ? 7.43 -4.211 -9.234 1 89.88 91 ASN B N 1
ATOM 1857 C CA . ASN B 1 91 ? 7.258 -5.254 -10.234 1 89.88 91 ASN B CA 1
ATOM 1858 C C . ASN B 1 91 ? 8.578 -5.938 -10.57 1 89.88 91 ASN B C 1
ATOM 1860 O O . ASN B 1 91 ? 8.594 -7.023 -11.148 1 89.88 91 ASN B O 1
ATOM 1864 N N . THR B 1 92 ? 9.672 -5.25 -10.18 1 89.88 92 THR B N 1
ATOM 1865 C CA . THR B 1 92 ? 10.984 -5.793 -10.523 1 89.88 92 THR B CA 1
ATOM 1866 C C . THR B 1 92 ? 11.5 -6.703 -9.406 1 89.88 92 THR B C 1
ATOM 1868 O O . THR B 1 92 ? 12.555 -7.324 -9.547 1 89.88 92 THR B O 1
ATOM 1871 N N . THR B 1 93 ? 10.797 -6.797 -8.398 1 93.25 93 THR B N 1
ATOM 1872 C CA . THR B 1 93 ? 11.203 -7.645 -7.281 1 93.25 93 THR B CA 1
ATOM 1873 C C . THR B 1 93 ? 10.891 -9.109 -7.574 1 93.25 93 THR B C 1
ATOM 1875 O O . THR B 1 93 ? 9.789 -9.445 -8.008 1 93.25 93 THR B O 1
ATOM 1878 N N . PRO B 1 94 ? 11.898 -9.961 -7.34 1 97 94 PRO B N 1
ATOM 1879 C CA . PRO B 1 94 ? 11.602 -11.391 -7.469 1 97 94 PRO B CA 1
ATOM 1880 C C . PRO B 1 94 ? 10.5 -11.852 -6.516 1 97 94 PRO B C 1
ATOM 1882 O O . PRO B 1 94 ? 10.516 -11.5 -5.336 1 97 94 PRO B O 1
ATOM 1885 N N . ILE B 1 95 ? 9.641 -12.672 -7.023 1 96.81 95 ILE B N 1
ATOM 1886 C CA . ILE B 1 95 ? 8.5 -13.094 -6.219 1 96.81 95 ILE B CA 1
ATOM 1887 C C . ILE B 1 95 ? 8.977 -13.984 -5.074 1 96.81 95 ILE B C 1
ATOM 1889 O O . ILE B 1 95 ? 8.391 -13.977 -3.988 1 96.81 95 ILE B O 1
ATOM 1893 N N . ALA B 1 96 ? 10.031 -14.672 -5.32 1 97.44 96 ALA B N 1
ATOM 1894 C CA . ALA B 1 96 ? 10.602 -15.523 -4.277 1 97.44 96 ALA B CA 1
ATOM 1895 C C . ALA B 1 96 ? 11.031 -14.688 -3.07 1 97.44 96 ALA B C 1
ATOM 1897 O O . ALA B 1 96 ? 10.852 -15.109 -1.925 1 97.44 96 ALA B O 1
ATOM 1898 N N . GLU B 1 97 ? 11.547 -13.586 -3.336 1 97.31 97 GLU B N 1
ATOM 1899 C CA . GLU B 1 97 ? 11.953 -12.68 -2.266 1 97.31 97 GLU B CA 1
ATOM 1900 C C . GLU B 1 97 ? 10.742 -12.164 -1.498 1 97.31 97 GLU B C 1
ATOM 1902 O O . GLU B 1 97 ? 10.75 -12.117 -0.266 1 97.31 97 GLU B O 1
ATOM 1907 N N . VAL B 1 98 ? 9.742 -11.797 -2.217 1 96.75 98 VAL B N 1
ATOM 1908 C CA . VAL B 1 98 ? 8.516 -11.336 -1.585 1 96.75 98 VAL B CA 1
ATOM 1909 C C . VAL B 1 98 ? 7.93 -12.445 -0.711 1 96.75 98 VAL B C 1
ATOM 1911 O O . VAL B 1 98 ? 7.504 -12.195 0.419 1 96.75 98 VAL B O 1
ATOM 1914 N N . TYR B 1 99 ? 7.973 -13.656 -1.23 1 97.5 99 TYR B N 1
ATOM 1915 C CA . TYR B 1 99 ? 7.438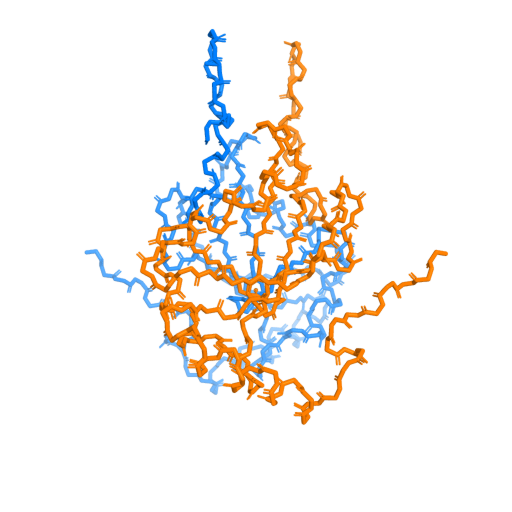 -14.797 -0.502 1 97.5 99 TYR B CA 1
ATOM 1916 C C . TYR B 1 99 ? 8.203 -15.023 0.799 1 97.5 99 TYR B C 1
ATOM 1918 O O . TYR B 1 99 ? 7.594 -15.234 1.852 1 97.5 99 TYR B O 1
ATOM 1926 N N . GLN B 1 100 ? 9.469 -14.969 0.725 1 96.56 100 GLN B N 1
ATOM 1927 C CA . GLN B 1 100 ? 10.297 -15.195 1.901 1 96.56 100 GLN B CA 1
ATOM 1928 C C . GLN B 1 100 ? 10.039 -14.141 2.971 1 96.56 100 GLN B C 1
ATOM 1930 O O . GLN 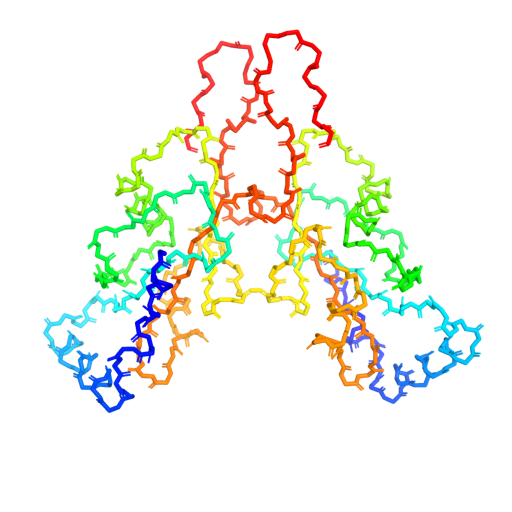B 1 100 ? 9.992 -14.453 4.164 1 96.56 100 GLN B O 1
ATOM 1935 N N . GLN B 1 101 ? 9.789 -13 2.547 1 95.19 101 GLN B N 1
ATOM 1936 C CA . GLN B 1 101 ? 9.664 -11.883 3.473 1 95.19 101 GLN B CA 1
ATOM 1937 C C . GLN B 1 101 ? 8.234 -11.75 3.992 1 95.19 101 GLN B C 1
ATOM 1939 O O . GLN B 1 101 ? 8.016 -11.32 5.129 1 95.19 101 GLN B O 1
ATOM 1944 N N . GLU B 1 102 ? 7.262 -12.188 3.125 1 95.31 102 GLU B N 1
ATOM 1945 C CA . GLU B 1 102 ? 5.898 -11.766 3.428 1 95.31 102 GLU B CA 1
ATOM 1946 C C . GLU B 1 102 ? 4.965 -12.969 3.566 1 95.31 102 GLU B C 1
ATOM 1948 O O . GLU B 1 102 ? 3.781 -12.805 3.877 1 95.31 102 GLU B O 1
ATOM 1953 N N . LYS B 1 103 ? 5.395 -14.133 3.301 1 96.38 103 LYS B N 1
ATOM 1954 C CA . LYS B 1 103 ? 4.488 -15.281 3.377 1 96.38 103 LYS B CA 1
ATOM 1955 C C . LYS B 1 103 ? 3.779 -15.328 4.727 1 96.38 103 LYS B C 1
ATOM 1957 O O . LYS B 1 103 ? 4.367 -14.984 5.754 1 96.38 103 LYS B O 1
ATOM 1962 N N . ASP B 1 104 ? 2.557 -15.766 4.684 1 97.12 104 ASP B N 1
ATOM 1963 C CA . ASP B 1 104 ? 1.758 -15.898 5.898 1 97.12 104 ASP B CA 1
ATOM 1964 C C . ASP B 1 104 ? 2.182 -17.125 6.707 1 97.12 104 ASP B C 1
ATOM 1966 O O . ASP B 1 104 ? 2.969 -17.938 6.234 1 97.12 104 ASP B O 1
ATOM 1970 N N . GLU B 1 105 ? 1.673 -17.203 7.957 1 95.88 105 GLU B N 1
ATOM 1971 C CA . GLU B 1 105 ? 1.971 -18.344 8.812 1 95.88 105 GLU B CA 1
ATOM 1972 C C . GLU B 1 105 ? 1.453 -19.641 8.195 1 95.88 105 GLU B C 1
ATOM 1974 O O . GLU B 1 105 ? 2.006 -20.719 8.438 1 95.88 105 GLU B O 1
ATOM 1979 N N . ASP B 1 106 ? 0.407 -19.5 7.414 1 97.25 106 ASP B N 1
ATOM 1980 C CA . ASP B 1 106 ? -0.146 -20.703 6.793 1 97.25 106 ASP B CA 1
ATOM 1981 C C . ASP B 1 106 ? 0.684 -21.125 5.582 1 97.25 106 ASP B C 1
ATOM 1983 O O . ASP B 1 106 ? 0.498 -22.219 5.047 1 97.25 106 ASP B O 1
ATOM 1987 N N . GLY B 1 107 ? 1.502 -20.266 5.137 1 97.12 107 GLY B N 1
ATOM 1988 C CA . GLY B 1 107 ? 2.393 -20.594 4.035 1 97.12 107 GLY B CA 1
ATOM 1989 C C . GLY B 1 107 ? 1.974 -19.969 2.719 1 97.12 107 GLY B C 1
ATOM 1990 O O . GLY B 1 107 ? 2.725 -20 1.742 1 97.12 107 GLY B O 1
ATOM 1991 N N . PHE B 1 108 ? 0.794 -19.422 2.609 1 98.06 108 PHE B N 1
ATOM 1992 C CA . PHE B 1 108 ? 0.348 -18.734 1.403 1 98.06 108 PHE B CA 1
ATOM 1993 C C . PHE B 1 108 ? 0.945 -17.328 1.324 1 98.06 108 PHE B C 1
ATOM 1995 O O . PHE B 1 108 ? 1.261 -16.734 2.352 1 98.06 108 PHE B O 1
ATOM 2002 N N . LEU B 1 109 ? 1.187 -16.891 0.185 1 97.62 109 LEU B N 1
ATOM 2003 C CA . LEU B 1 109 ? 1.368 -15.461 -0.063 1 97.62 109 LEU B CA 1
ATOM 2004 C C . LEU B 1 109 ? 0.039 -14.797 -0.403 1 97.62 109 LEU B C 1
ATOM 2006 O O . LEU B 1 109 ? -0.627 -15.188 -1.365 1 97.62 109 LEU B O 1
ATOM 2010 N N . TYR B 1 110 ? -0.324 -13.812 0.371 1 97.5 110 TYR B N 1
ATOM 2011 C CA . TYR B 1 110 ? -1.605 -13.141 0.167 1 97.5 110 TYR B CA 1
ATOM 2012 C C . TYR B 1 110 ? -1.419 -11.82 -0.562 1 97.5 110 TYR B C 1
ATOM 2014 O O . TYR B 1 110 ? -0.669 -10.953 -0.105 1 97.5 110 TYR B O 1
ATOM 2022 N N . ILE B 1 111 ? -2.184 -11.703 -1.668 1 96.56 111 ILE B N 1
ATOM 2023 C CA . ILE B 1 111 ? -2.145 -10.477 -2.465 1 96.56 111 ILE B CA 1
ATOM 2024 C C . ILE B 1 111 ? -3.566 -9.969 -2.689 1 96.56 111 ILE B C 1
ATOM 2026 O O . ILE B 1 111 ? -4.477 -10.742 -2.975 1 96.56 111 ILE B O 1
ATOM 2030 N N . VAL B 1 112 ? -3.684 -8.68 -2.498 1 95.38 112 VAL B N 1
ATOM 2031 C CA . VAL B 1 112 ? -4.941 -8 -2.801 1 95.38 112 VAL B CA 1
ATOM 2032 C C . VAL B 1 112 ? -4.727 -6.992 -3.928 1 95.38 112 VAL B C 1
ATOM 2034 O O . VAL B 1 112 ? -3.707 -6.297 -3.963 1 95.38 112 VAL B O 1
ATOM 2037 N N . TYR B 1 113 ? -5.691 -6.945 -4.84 1 93.25 113 TYR B N 1
ATOM 2038 C CA . TYR B 1 113 ? -5.594 -5.973 -5.922 1 93.25 113 TYR B CA 1
ATOM 2039 C C . TYR B 1 113 ? -6.68 -4.91 -5.797 1 93.25 113 TYR B C 1
ATOM 2041 O O . TYR B 1 113 ? -7.781 -5.191 -5.32 1 93.25 113 TYR B O 1
ATOM 2049 N N . ALA B 1 114 ? -6.352 -3.703 -6.176 1 90.69 114 ALA B N 1
ATOM 2050 C CA . ALA B 1 114 ? -7.27 -2.568 -6.152 1 90.69 114 ALA B CA 1
ATOM 2051 C C . ALA B 1 114 ? -6.969 -1.596 -7.289 1 90.69 114 ALA B C 1
ATOM 2053 O O . ALA B 1 114 ? -5.824 -1.499 -7.746 1 90.69 114 ALA B O 1
ATOM 2054 N N . SER B 1 115 ? -8.062 -0.906 -7.715 1 87.56 115 SER B N 1
ATOM 2055 C CA . SER B 1 115 ? -7.875 0.157 -8.695 1 87.56 115 SER B CA 1
ATOM 2056 C C . SER B 1 115 ? -7.316 1.417 -8.047 1 87.56 115 SER B C 1
ATOM 2058 O O . SER B 1 115 ? -7.523 1.649 -6.852 1 87.56 115 SER B O 1
ATOM 2060 N N . GLN B 1 116 ? -6.629 2.102 -8.844 1 78 116 GLN B N 1
ATOM 2061 C CA . GLN B 1 116 ? -6.16 3.406 -8.383 1 78 116 GLN B CA 1
ATOM 2062 C C . GLN B 1 116 ? -7.324 4.262 -7.887 1 78 116 GLN B C 1
ATOM 2064 O O . GLN B 1 116 ? -7.176 5.023 -6.93 1 78 116 GLN B O 1
ATOM 2069 N N . GLU B 1 117 ? -8.391 4.172 -8.445 1 80.06 117 GLU B N 1
ATOM 2070 C CA . GLU B 1 117 ? -9.586 4.953 -8.125 1 80.06 117 GLU B CA 1
ATOM 2071 C C . GLU B 1 117 ? -10.062 4.672 -6.703 1 80.06 117 GLU B C 1
ATOM 2073 O O . GLU B 1 117 ? -10.664 5.535 -6.059 1 80.06 117 GLU B O 1
ATOM 2078 N N . THR B 1 118 ? -9.836 3.553 -6.273 1 84.75 118 THR B N 1
ATOM 2079 C CA . THR B 1 118 ? -10.289 3.135 -4.953 1 84.75 118 THR B CA 1
ATOM 2080 C C . THR B 1 118 ? -9.688 4.02 -3.867 1 84.75 118 THR B C 1
ATOM 2082 O O . THR B 1 118 ? -10.344 4.324 -2.869 1 84.75 118 THR B O 1
ATOM 2085 N N . PHE B 1 119 ? -8.539 4.551 -4.02 1 80.94 119 PHE B N 1
ATOM 2086 C CA . PHE B 1 119 ? -7.824 5.293 -2.986 1 80.94 119 PHE B CA 1
ATOM 2087 C C . PHE B 1 119 ? -7.762 6.777 -3.332 1 80.94 119 PHE B C 1
ATOM 2089 O O . PHE B 1 119 ? -7.141 7.559 -2.609 1 80.94 119 PHE B O 1
ATOM 2096 N N . GLY B 1 120 ? -8.586 7.207 -4.148 1 68 120 GLY B N 1
ATOM 2097 C CA . GLY B 1 120 ? -8.758 8.625 -4.41 1 68 120 GLY B CA 1
ATOM 2098 C C . GLY B 1 120 ? -7.785 9.164 -5.449 1 68 120 GLY B C 1
ATOM 2099 O O . GLY B 1 120 ? -7.555 10.375 -5.52 1 68 120 GLY B O 1
ATOM 2100 N N . GLY B 1 121 ? -6.992 8.391 -6.113 1 57.44 121 GLY B N 1
ATOM 2101 C CA . GLY B 1 121 ? -6.109 8.961 -7.117 1 57.44 121 GLY B CA 1
ATOM 2102 C C . GLY B 1 121 ? -6.859 9.617 -8.266 1 57.44 121 GLY B C 1
ATOM 2103 O O . GLY B 1 121 ? -7.266 8.938 -9.211 1 57.44 121 GLY B O 1
ATOM 2104 N N . HIS B 1 122 ? -7.918 10.445 -7.871 1 47.53 122 HIS B N 1
ATOM 2105 C CA . HIS B 1 122 ? -8.336 11.18 -9.055 1 47.53 122 HIS B CA 1
ATOM 2106 C C . HIS B 1 122 ? -7.141 11.594 -9.906 1 47.53 122 HIS B C 1
ATOM 2108 O O . HIS B 1 122 ? -6.645 12.711 -9.789 1 47.53 122 HIS B O 1
ATOM 2114 N N . HIS B 1 123 ? -6.047 11.094 -9.922 1 44.66 123 HIS B N 1
ATOM 2115 C CA . HIS B 1 123 ? -5.441 11.625 -11.141 1 44.66 123 HIS B CA 1
ATOM 2116 C C . HIS B 1 123 ? -6.383 11.484 -12.336 1 44.66 123 HIS B C 1
ATOM 2118 O O . HIS B 1 123 ? -6.848 10.383 -12.633 1 44.66 123 HIS B O 1
ATOM 2124 N N . LEU B 1 124 ? -7.16 12.531 -12.664 1 41 124 LEU B N 1
ATOM 2125 C CA . LEU B 1 124 ? -7.742 12.805 -13.977 1 41 124 LEU B CA 1
ATOM 2126 C C . LEU B 1 124 ? -6.895 12.188 -15.086 1 41 124 LEU B C 1
ATOM 2128 O O . LEU B 1 124 ? -5.91 12.789 -15.523 1 41 124 LEU B O 1
ATOM 2132 N N . CYS B 1 125 ? -6.266 11.227 -14.984 1 34.59 125 CYS B N 1
ATOM 2133 C CA . CYS B 1 125 ? -5.855 10.859 -16.328 1 34.59 125 CYS B CA 1
ATOM 2134 C C . CYS B 1 125 ? -7.07 10.656 -17.234 1 34.59 125 CYS B C 1
ATOM 2136 O O . CYS B 1 125 ? -7.641 9.562 -17.281 1 34.59 125 CYS B O 1
ATOM 2138 N N . ARG B 1 126 ? -8.234 11.352 -16.906 1 31.42 126 ARG B N 1
ATOM 2139 C CA . ARG B 1 126 ? -9.156 11.234 -18.016 1 31.42 126 ARG B CA 1
ATOM 2140 C C . ARG B 1 126 ? -8.5 11.703 -19.328 1 31.42 126 ARG B C 1
ATOM 2142 O O . ARG B 1 126 ? -7.867 12.758 -19.359 1 31.42 126 ARG B O 1
ATOM 2149 N N . GLY B 1 127 ? -8.242 10.898 -20.234 1 31.14 127 GLY B N 1
ATOM 2150 C CA . GLY B 1 127 ? -8.195 11.266 -21.641 1 31.14 127 GLY B CA 1
ATOM 2151 C C . GLY B 1 127 ? -9.266 12.258 -22.047 1 31.14 127 GLY B C 1
ATOM 2152 O O . GLY B 1 127 ? -10.367 11.867 -22.438 1 31.14 127 GLY B O 1
ATOM 2153 N N . HIS B 1 128 ? -9.695 13.406 -21.5 1 28.17 128 HIS B N 1
ATOM 2154 C CA . HIS B 1 128 ? -10.438 14.219 -22.453 1 28.17 128 HIS B CA 1
ATOM 2155 C C . HIS B 1 128 ? -9.664 14.383 -23.766 1 28.17 128 HIS B C 1
ATOM 2157 O O . HIS B 1 128 ? -8.43 14.32 -23.766 1 28.17 128 HIS B O 1
ATOM 2163 N N . GLN B 1 129 ? -10.305 14.523 -25.062 1 27 129 GLN B N 1
ATOM 2164 C CA . GLN B 1 129 ? -9.914 15.438 -26.125 1 27 129 GLN B CA 1
ATOM 2165 C C . GLN B 1 129 ? -9.25 16.688 -25.562 1 27 129 GLN B C 1
ATOM 2167 O O . GLN B 1 129 ? -8.18 17.094 -26.031 1 27 129 GLN B O 1
ATOM 2172 N N . ASP B 1 130 ? -10.016 17.875 -25.156 1 28.12 130 ASP B N 1
ATOM 2173 C CA . ASP B 1 130 ? -9.477 19.203 -24.859 1 28.12 130 ASP B CA 1
ATOM 2174 C C . ASP B 1 130 ? -8.664 19.188 -23.578 1 28.12 130 ASP B C 1
ATOM 2176 O O . ASP B 1 130 ? -8.312 18.125 -23.062 1 28.12 130 ASP B O 1
ATOM 2180 N N . GLY B 1 131 ? -8.875 20.234 -22.391 1 25.56 131 GLY B N 1
ATOM 2181 C CA . GLY B 1 131 ? -8.156 20.719 -21.219 1 25.56 131 GLY B CA 1
ATOM 2182 C C . GLY B 1 131 ? -8.125 19.703 -20.094 1 25.56 131 GLY B C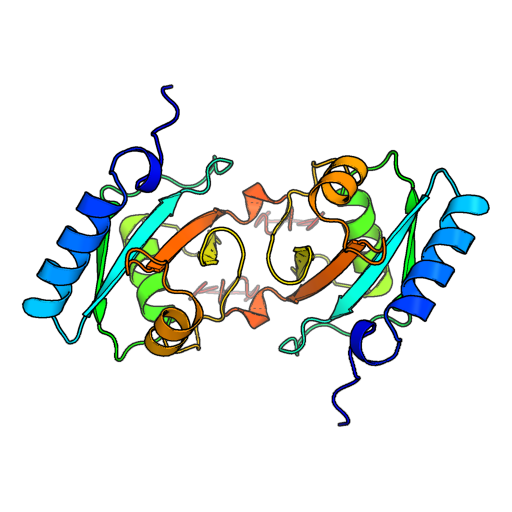 1
ATOM 2183 O O . GLY B 1 131 ? -9.117 19.531 -19.375 1 25.56 131 GLY B O 1
ATOM 2184 N N . GLN B 1 132 ? -7.738 18.641 -20.078 1 26.45 132 GLN B N 1
ATOM 2185 C CA . GLN B 1 132 ? -7.727 17.438 -19.266 1 26.45 132 GLN B CA 1
ATOM 2186 C C . GLN B 1 132 ? -7.09 17.688 -17.906 1 26.45 132 GLN B C 1
ATOM 2188 O O . GLN B 1 132 ? -5.898 17.984 -17.812 1 26.45 132 GLN B O 1
ATOM 2193 N N . ILE B 1 133 ? -7.816 18.328 -17.031 1 26.84 133 ILE B N 1
ATOM 2194 C CA . ILE B 1 133 ? -7.445 18.781 -15.695 1 26.84 133 ILE B CA 1
ATOM 2195 C C . ILE B 1 133 ? -7.312 17.578 -14.766 1 26.84 133 ILE B C 1
ATOM 2197 O O . ILE B 1 133 ? -8.195 16.719 -14.727 1 26.84 133 ILE B O 1
ATOM 2201 N N . CYS B 1 134 ? -6.211 16.922 -14.68 1 30.64 134 CYS B N 1
ATOM 2202 C CA . CYS B 1 134 ? -5.812 16.016 -13.609 1 30.64 134 CYS B CA 1
ATOM 2203 C C . CYS B 1 134 ? -6.09 16.625 -12.242 1 30.64 134 CYS B C 1
ATOM 2205 O O . CYS B 1 134 ? -5.566 17.703 -11.922 1 30.64 134 CYS B O 1
ATOM 2207 N N . LEU B 1 135 ? -7.418 16.828 -11.953 1 30.17 135 LEU B N 1
ATOM 2208 C CA . LEU B 1 135 ? -7.57 17.391 -10.617 1 30.17 135 LEU B CA 1
ATOM 2209 C C . LEU B 1 135 ? -7.215 16.359 -9.547 1 30.17 135 LEU B C 1
ATOM 2211 O O . LEU B 1 135 ? -7.531 15.18 -9.688 1 30.17 135 LEU B O 1
#

Solvent-accessible surface area (backbone atoms only — not comparable to full-atom values): 15215 Å² total; per-residue (Å²): 129,77,76,76,71,53,71,70,73,74,42,53,64,70,57,45,30,52,51,40,52,55,46,40,72,76,34,73,62,38,40,52,32,38,46,41,69,35,90,79,42,80,83,60,79,78,68,96,61,43,76,44,76,39,63,45,88,40,36,34,4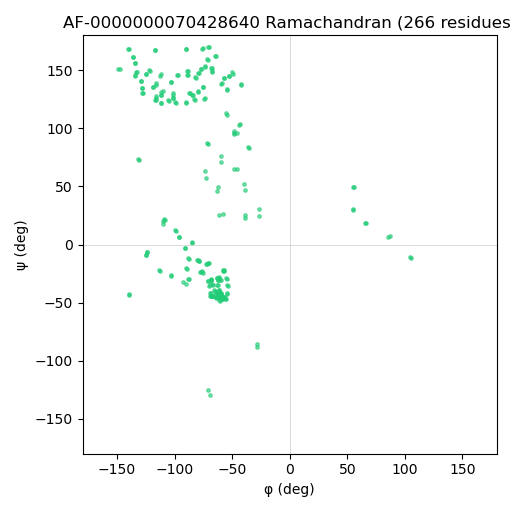6,55,54,51,49,53,50,41,58,72,61,64,58,53,56,83,60,58,67,42,62,21,43,71,74,26,29,72,62,39,28,82,40,46,40,44,57,51,41,74,74,57,39,42,96,45,55,40,30,43,34,25,35,34,38,47,64,56,38,50,53,50,53,30,72,53,82,53,92,81,88,54,63,30,90,131,77,77,77,72,52,72,71,74,74,43,54,64,70,56,45,30,51,52,39,52,53,46,40,73,75,34,72,62,38,41,51,33,37,48,44,69,35,91,80,42,79,84,61,78,78,69,96,62,44,77,44,76,39,63,46,88,41,36,33,45,54,55,51,50,53,50,42,60,72,61,63,58,54,58,83,60,58,68,43,60,20,43,71,74,25,28,73,63,38,27,81,40,46,38,44,57,51,41,72,74,56,39,43,97,45,58,40,30,44,35,26,36,36,38,48,63,56,38,52,52,50,53,33,72,52,81,54,92,73,93,56,64,27,89